Protein AF-A0A932TIC9-F1 (afdb_monomer)

Radius of gyration: 30.71 Å; Cα contacts (8 Å, |Δi|>4): 273; chains: 1; bounding box: 49×105×90 Å

Sequence (182 aa):
MKKQTLLLGIFALALALTLALHAAGPEITVYKLSTCDCCGQWVAHLKKNGFQVTVNEVPSMDEYKRKFGVPKNLETCHTAVVEGYTIEGHVPASEILRLLKERPAAKGLAVPGMPLGSPGMEASRQNVRDAYDVVLFTADGKTSVYQHYAGNQTPRLRRRRSSQSSARRVALECKTELCFPL

Foldseek 3Di:
DVVVVVVVVVVVVVVVVVVPPPPQDWEKEKEFAPPDQLSVQLQVQLVVVRYNYHYDHDPDCPVVCVVLLPDPQQ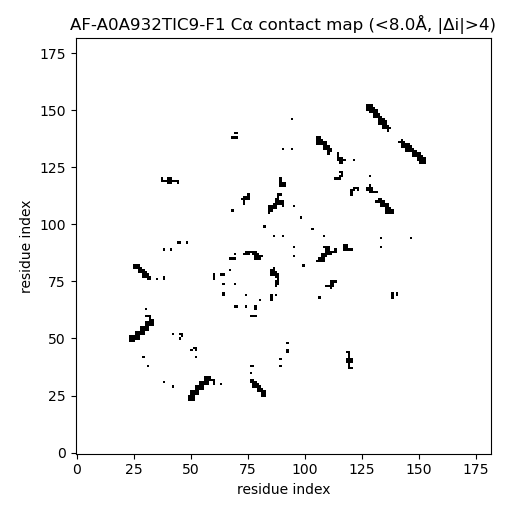ADGMWMDTPQAIEHPLDHNVLVVVCVVVVDQARYKGWGDHWACRGSRPPDPVSWTDKTFTWTHHSVGDIDGPDTDDTPDDPPPPPPPPPPDDDDDDDDDDDDDDDDDD

Nearest PDB structures (foldseek):
  6wis-assembly2_B  TM=9.338E-01  e=5.310E-17  Pseudomonas aeruginosa
  6wje-assembly3_C  TM=9.507E-01  e=1.215E-15  Pseudomonas aeruginosa
  2khp-assembly1_A  TM=6.158E-01  e=1.956E-01  Brucella melitensis
  5dqs-assembly1_A  TM=5.754E-01  e=2.526E-01  Homo sapiens
  6ht6-assembly1_B  TM=5.722E-01  e=3.476E-01  Trametes versicolor

Solvent-accessible surface area (backbone atoms only — not comparable to full-atom values): 10980 Å² total; per-residue (Å²): 121,74,68,62,60,54,53,54,52,53,53,54,52,55,56,58,62,66,70,67,72,71,74,78,45,64,59,32,43,35,41,32,48,80,87,44,64,44,61,53,40,30,51,51,51,34,44,77,71,46,34,43,73,46,79,43,72,39,99,65,61,70,66,56,38,58,74,61,52,54,42,83,92,41,61,48,80,34,44,30,42,40,96,85,32,28,38,25,33,50,58,50,59,69,58,52,54,48,44,72,70,68,60,67,99,56,41,28,42,29,19,57,61,80,52,40,51,35,54,39,37,56,86,44,96,76,79,50,26,47,60,49,49,36,26,38,29,35,80,88,56,52,72,45,82,70,45,83,44,83,40,70,63,73,78,75,70,75,75,70,76,77,75,89,76,82,84,88,83,88,78,89,80,90,78,86,88,84,88,84,92,131

Secondary structure (DSSP, 8-state):
-HHHHHHHHHHHHHHHHHTT------EEEEEE-TT-HHHHHHHHHHHHTT-EEEEEE-S-SHHHHHHTT--GGG--SEEEEETTEEEESS--HH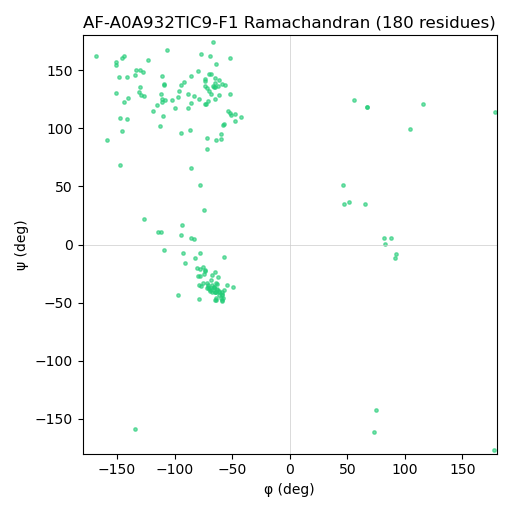HHHHHHHH--SSSEEE--S--TTSTT----TT-----EEEEEE-TT--EEEEEEE---S-----------------------------

pLDDT: mean 82.24, std 20.31, range [34.28, 98.69]

Structure (mmCIF, N/CA/C/O backbone):
data_AF-A0A932TIC9-F1
#
_entry.id   AF-A0A932TIC9-F1
#
loop_
_atom_site.group_PDB
_atom_site.id
_atom_site.type_symbol
_atom_site.label_atom_id
_atom_site.label_alt_id
_atom_site.label_comp_id
_atom_site.label_asym_id
_atom_site.label_entity_id
_atom_site.label_seq_id
_atom_site.pdbx_PDB_ins_code
_atom_site.Cartn_x
_atom_site.Cartn_y
_atom_site.Cartn_z
_atom_site.occupancy
_atom_site.B_iso_or_equiv
_atom_site.auth_seq_id
_atom_site.auth_comp_id
_atom_site.auth_asym_id
_atom_site.auth_atom_id
_atom_site.pdbx_PDB_model_num
ATOM 1 N N . MET A 1 1 ? -30.956 48.818 19.137 1.00 55.56 1 MET A N 1
ATOM 2 C CA . MET A 1 1 ? -30.328 48.628 17.808 1.00 55.56 1 MET A CA 1
ATOM 3 C C . MET A 1 1 ? -28.885 48.091 17.857 1.00 55.56 1 MET A C 1
ATOM 5 O O . MET A 1 1 ? -28.557 47.288 17.004 1.00 55.56 1 MET A O 1
ATOM 9 N N . LYS A 1 2 ? -28.032 48.416 18.853 1.00 52.84 2 LYS A N 1
ATOM 10 C CA . LYS A 1 2 ? -26.630 47.912 18.942 1.00 52.84 2 LYS A CA 1
ATOM 11 C C . LYS A 1 2 ? -26.447 46.433 19.351 1.00 52.84 2 LYS A C 1
ATOM 13 O O . LYS A 1 2 ? -25.407 45.850 19.081 1.00 52.84 2 LYS A O 1
ATOM 18 N N . LYS A 1 3 ? -27.437 45.816 20.011 1.00 51.62 3 LYS A N 1
ATOM 19 C CA . LYS A 1 3 ? -27.350 44.413 20.476 1.00 51.62 3 LYS A CA 1
ATOM 20 C C . LYS A 1 3 ? -27.576 43.388 19.352 1.00 51.62 3 LYS A C 1
ATOM 22 O O . LYS A 1 3 ? -27.043 42.290 19.420 1.00 51.62 3 LYS A O 1
ATOM 27 N N . GLN A 1 4 ? -28.327 43.760 18.312 1.00 56.19 4 GLN A N 1
ATOM 28 C CA . GLN A 1 4 ? -28.629 42.883 17.171 1.00 56.19 4 GLN A CA 1
ATOM 29 C C . GLN A 1 4 ? -27.441 42.767 16.204 1.00 56.19 4 GLN A C 1
ATOM 31 O O . GLN A 1 4 ? -27.159 41.677 15.718 1.00 56.19 4 GLN A O 1
ATOM 36 N N . THR A 1 5 ? -26.680 43.847 16.002 1.00 54.44 5 THR A N 1
ATOM 37 C CA . THR A 1 5 ? -25.423 43.825 15.235 1.00 54.44 5 THR A CA 1
ATOM 38 C C . THR A 1 5 ? -24.308 43.044 15.935 1.00 54.44 5 THR A C 1
ATOM 40 O O . THR A 1 5 ? -23.496 42.421 15.258 1.00 54.44 5 THR A O 1
ATOM 43 N N . LEU A 1 6 ? -24.293 43.007 17.274 1.00 56.28 6 LEU A N 1
ATOM 44 C CA . LEU A 1 6 ? -23.317 42.222 18.041 1.00 56.28 6 LEU A CA 1
ATOM 45 C C . LEU A 1 6 ? -23.540 40.703 17.887 1.00 56.28 6 LEU A C 1
ATOM 47 O O . LEU A 1 6 ? -22.585 39.947 17.745 1.00 56.28 6 LEU A O 1
ATOM 51 N N . LEU A 1 7 ? -24.803 40.261 17.871 1.00 55.31 7 LEU A N 1
ATOM 52 C CA . LEU A 1 7 ? -25.175 38.846 17.735 1.00 55.31 7 LEU A CA 1
ATOM 53 C C . LEU A 1 7 ? -24.899 38.294 16.325 1.00 55.31 7 LEU A C 1
ATOM 55 O O . LEU A 1 7 ? -24.443 37.161 16.191 1.00 55.31 7 LEU A O 1
ATOM 59 N N . LEU A 1 8 ? -25.102 39.107 15.283 1.00 58.06 8 LEU A N 1
ATOM 60 C CA . LEU A 1 8 ? -24.784 38.745 13.893 1.00 58.06 8 LEU A CA 1
ATOM 61 C C . LEU A 1 8 ? -23.272 38.563 13.659 1.00 58.06 8 LEU A C 1
ATOM 63 O O . LEU A 1 8 ? -22.873 37.657 12.930 1.00 58.06 8 LEU A O 1
ATOM 67 N N . GLY A 1 9 ? -22.425 39.369 14.312 1.00 56.75 9 GLY A N 1
ATOM 68 C CA . GLY A 1 9 ? -20.964 39.249 14.209 1.00 56.75 9 GLY A CA 1
ATOM 69 C C . GLY A 1 9 ? -20.400 37.982 14.863 1.00 56.75 9 GLY A C 1
ATOM 70 O O . GLY A 1 9 ? -19.494 37.356 14.318 1.00 56.75 9 GLY A O 1
ATOM 71 N N . ILE A 1 10 ? -20.971 37.559 15.996 1.00 60.00 10 ILE A N 1
ATOM 72 C CA . ILE A 1 10 ? -20.561 36.331 16.700 1.00 60.00 10 ILE A CA 1
ATOM 73 C C . ILE A 1 10 ? -20.973 35.083 15.903 1.00 60.00 10 ILE A C 1
ATOM 75 O O . ILE A 1 10 ? -20.201 34.130 15.811 1.00 60.00 10 ILE A O 1
ATOM 79 N N . PHE A 1 11 ? -22.151 35.101 15.271 1.00 58.28 11 PHE A N 1
ATOM 80 C CA . PHE A 1 11 ? -22.620 33.989 14.439 1.00 58.28 11 PHE A CA 1
ATOM 81 C C . PHE A 1 11 ? -21.791 33.832 13.152 1.00 58.28 11 PHE A C 1
ATOM 83 O O . PHE A 1 11 ? -21.445 32.715 12.773 1.00 58.28 11 PHE A O 1
ATOM 90 N N . ALA A 1 12 ? -21.392 34.942 12.519 1.00 59.09 12 ALA A N 1
ATOM 91 C CA . ALA A 1 12 ? -20.505 34.920 11.354 1.00 59.09 12 ALA A CA 1
ATOM 92 C C . ALA A 1 12 ? -19.091 34.404 11.694 1.00 59.09 12 ALA A C 1
ATOM 94 O O . ALA A 1 12 ? -18.503 33.660 10.911 1.00 59.09 12 ALA A O 1
ATOM 95 N N . LEU A 1 13 ? -18.564 34.737 12.879 1.00 58.09 13 LEU A N 1
ATOM 96 C CA . LEU A 1 13 ? -17.260 34.249 13.337 1.00 58.09 13 LEU A CA 1
ATOM 97 C C . LEU A 1 13 ? -17.290 32.754 13.712 1.00 58.09 13 LEU A C 1
ATOM 99 O O . LEU A 1 13 ? -16.351 32.024 13.401 1.00 58.09 13 LEU A O 1
ATOM 103 N N . ALA A 1 14 ? -18.384 32.273 14.311 1.00 59.53 14 ALA A N 1
ATOM 104 C CA . ALA A 1 14 ? -18.579 30.850 14.607 1.00 59.53 14 ALA A CA 1
ATOM 105 C C . ALA A 1 14 ? -18.748 29.995 13.332 1.00 59.53 14 ALA A C 1
ATOM 107 O O . ALA A 1 14 ? -18.260 28.864 13.266 1.00 59.53 14 ALA A O 1
ATOM 108 N N . LEU A 1 15 ? -19.382 30.546 12.290 1.00 59.12 15 LEU A N 1
ATOM 109 C CA . LEU A 1 15 ? -19.509 29.883 10.989 1.00 59.12 15 LEU A CA 1
ATOM 110 C C . LEU A 1 15 ? -18.173 29.841 10.219 1.00 59.12 15 LEU A C 1
ATOM 112 O O . LEU A 1 15 ? -17.885 28.862 9.540 1.00 59.12 15 LEU A O 1
ATOM 116 N N . ALA A 1 16 ? -17.317 30.855 10.367 1.00 58.19 16 ALA A N 1
ATOM 117 C CA . ALA A 1 16 ? -15.978 30.852 9.771 1.00 58.19 16 ALA A CA 1
ATOM 118 C C . ALA A 1 16 ? -15.022 29.852 10.452 1.00 58.19 16 ALA A C 1
ATOM 120 O O . ALA A 1 16 ? -14.206 29.224 9.779 1.00 58.19 16 ALA A O 1
ATOM 121 N N . LEU A 1 17 ? -15.142 29.658 11.772 1.00 55.31 17 LEU A N 1
ATOM 122 C CA . LEU A 1 17 ? -14.277 28.739 12.524 1.00 55.31 17 LEU A CA 1
ATOM 123 C C . LEU A 1 17 ? -14.614 27.254 12.282 1.00 55.31 17 LEU A C 1
ATOM 125 O O . LEU A 1 17 ? -13.742 26.397 12.395 1.00 55.31 17 LEU A O 1
ATOM 129 N N . THR A 1 18 ? -15.855 26.938 11.902 1.00 55.97 18 THR A N 1
ATOM 130 C CA . THR A 1 18 ? -16.285 25.558 11.600 1.00 55.97 18 THR A CA 1
ATOM 131 C C . THR A 1 18 ? -15.836 25.063 10.220 1.00 55.97 18 THR A C 1
ATOM 133 O O . THR A 1 18 ? -15.707 23.858 10.025 1.00 55.97 18 THR A O 1
ATOM 136 N N . LEU A 1 19 ? -15.516 25.960 9.280 1.00 54.69 19 LEU A N 1
ATOM 137 C CA . LEU A 1 19 ? -15.060 25.603 7.926 1.00 54.69 19 LEU A CA 1
ATOM 138 C C . LEU A 1 19 ? -13.556 25.267 7.837 1.00 54.69 19 LEU A C 1
ATOM 140 O O . LEU A 1 19 ? -13.098 24.753 6.815 1.00 54.69 19 LEU A O 1
ATOM 144 N N . ALA A 1 20 ? -12.779 25.543 8.891 1.00 55.25 20 ALA A N 1
ATOM 145 C CA . ALA A 1 20 ? -11.318 25.425 8.874 1.00 55.25 20 ALA A CA 1
ATOM 146 C C . ALA A 1 20 ? -10.766 24.065 9.348 1.00 55.25 20 ALA A C 1
ATOM 148 O O . ALA A 1 20 ? -9.572 23.817 9.193 1.00 55.25 20 ALA A O 1
ATOM 149 N N . LEU A 1 21 ? -11.597 23.150 9.865 1.00 54.75 21 LEU A N 1
ATOM 150 C CA . LEU A 1 21 ? -11.180 21.764 10.120 1.00 54.75 21 LEU A CA 1
ATOM 151 C C . LEU A 1 21 ? -11.353 20.920 8.849 1.00 54.75 21 LEU A C 1
ATOM 153 O O . LEU A 1 21 ? -12.154 19.989 8.795 1.00 54.75 21 LEU A O 1
ATOM 157 N N . HIS A 1 22 ? -10.573 21.220 7.812 1.00 54.84 22 HIS A N 1
ATOM 158 C CA . HIS A 1 22 ? -10.247 20.180 6.839 1.00 54.84 22 HIS A CA 1
ATOM 159 C C . HIS A 1 22 ? -9.283 19.221 7.536 1.00 54.84 22 HIS A C 1
ATOM 161 O O . HIS A 1 22 ? -8.078 19.462 7.574 1.00 54.84 22 HIS A O 1
ATOM 167 N N . ALA A 1 23 ? -9.831 18.173 8.158 1.00 64.69 23 ALA A N 1
ATOM 168 C CA . ALA A 1 23 ? -9.034 17.077 8.685 1.00 64.69 23 ALA A CA 1
ATOM 169 C C . ALA A 1 23 ? -8.147 16.556 7.548 1.00 64.69 23 ALA A C 1
ATOM 171 O O . ALA A 1 23 ? -8.648 16.090 6.522 1.00 64.69 23 ALA A O 1
ATOM 172 N N . ALA A 1 24 ? -6.834 16.715 7.703 1.00 77.06 24 ALA A N 1
ATOM 173 C CA . ALA A 1 24 ? -5.875 16.193 6.751 1.00 77.06 24 ALA A CA 1
ATOM 174 C C . ALA A 1 24 ? -6.069 14.670 6.650 1.00 77.06 24 ALA A C 1
ATOM 176 O O . ALA A 1 24 ? -6.339 14.011 7.657 1.00 77.06 24 ALA A O 1
ATOM 177 N N . GLY A 1 25 ? -6.025 14.121 5.433 1.00 89.81 25 GLY A N 1
ATOM 178 C CA . GLY A 1 25 ? -6.317 12.703 5.225 1.00 89.81 25 GLY A CA 1
ATOM 179 C C . GLY A 1 25 ? -5.277 11.776 5.869 1.00 89.81 25 GLY A C 1
ATOM 180 O O . GLY A 1 25 ? -4.263 12.249 6.390 1.00 89.81 25 GLY A O 1
ATOM 181 N N . PRO A 1 26 ? -5.501 10.450 5.842 1.00 96.25 26 PRO A N 1
ATOM 182 C CA . PRO A 1 26 ? -4.665 9.501 6.570 1.00 96.25 26 PRO A CA 1
ATOM 183 C C . PRO A 1 26 ? -3.186 9.608 6.186 1.00 96.25 26 PRO A C 1
ATOM 185 O O . PRO A 1 26 ? -2.842 9.713 5.003 1.00 96.25 26 PRO A O 1
ATOM 188 N N . GLU A 1 27 ? -2.313 9.562 7.190 1.00 98.00 27 GLU A N 1
ATOM 189 C CA . GLU A 1 27 ? -0.866 9.529 6.990 1.00 98.00 27 GLU A CA 1
ATOM 190 C C . GLU A 1 27 ? -0.413 8.123 6.605 1.00 98.00 27 GLU A C 1
ATOM 192 O O . GLU A 1 27 ? -0.663 7.148 7.314 1.00 98.00 27 GLU A O 1
ATOM 197 N N . ILE A 1 28 ? 0.285 8.019 5.477 1.00 98.50 28 ILE A N 1
ATOM 198 C CA . ILE A 1 28 ? 0.809 6.759 4.959 1.00 98.50 28 ILE A CA 1
ATOM 199 C C . ILE A 1 28 ? 2.288 6.911 4.624 1.00 98.50 28 ILE A C 1
ATOM 201 O O . ILE A 1 28 ? 2.705 7.820 3.905 1.00 98.50 28 ILE A O 1
ATOM 205 N N . THR A 1 29 ? 3.097 5.996 5.149 1.00 98.69 29 THR A N 1
ATOM 206 C CA . THR A 1 29 ? 4.533 5.944 4.869 1.00 98.69 29 THR A CA 1
ATOM 207 C C . THR A 1 29 ? 4.811 4.838 3.868 1.00 98.69 29 THR A C 1
ATOM 209 O O . THR A 1 29 ? 4.459 3.690 4.115 1.00 98.69 29 THR A O 1
ATOM 212 N N . VAL A 1 30 ? 5.452 5.170 2.752 1.00 98.56 30 VAL A N 1
ATOM 213 C CA . VAL A 1 30 ? 5.735 4.263 1.635 1.00 98.56 30 VAL A CA 1
ATOM 214 C C . VAL A 1 30 ? 7.234 4.006 1.555 1.00 98.56 30 VAL A C 1
ATOM 216 O O . VAL A 1 30 ? 8.020 4.948 1.504 1.00 98.56 30 VAL A O 1
ATOM 219 N N . TYR A 1 31 ? 7.62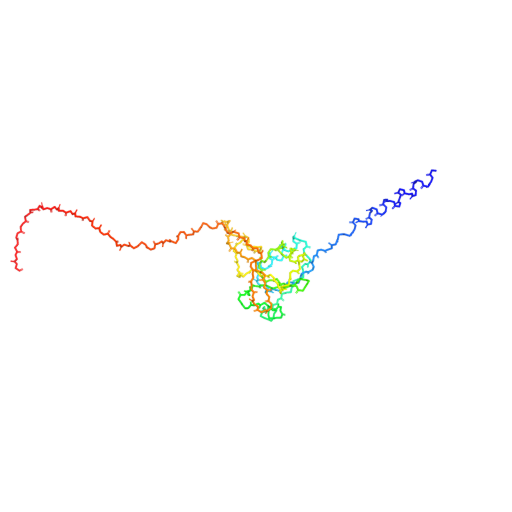3 2.738 1.491 1.00 98.25 31 TYR A N 1
ATOM 220 C CA . TYR A 1 31 ? 8.989 2.285 1.251 1.00 98.25 31 TYR A CA 1
ATOM 221 C C . TYR A 1 31 ? 9.075 1.699 -0.156 1.00 98.25 31 TYR A C 1
ATOM 223 O O . TYR A 1 31 ? 8.304 0.801 -0.504 1.00 98.25 31 TYR A O 1
ATOM 231 N N . LYS A 1 32 ? 9.990 2.218 -0.977 1.00 96.31 32 LYS A N 1
ATOM 232 C CA . LYS A 1 32 ? 10.175 1.771 -2.364 1.00 96.31 32 LYS A CA 1
ATOM 233 C C . LYS A 1 32 ? 11.637 1.830 -2.792 1.00 96.31 32 LYS A C 1
ATOM 235 O O . LYS A 1 32 ? 12.423 2.599 -2.242 1.00 96.31 32 LYS A O 1
ATOM 240 N N . LEU A 1 33 ? 11.971 1.100 -3.852 1.00 91.69 33 LEU A N 1
ATOM 241 C CA . LEU A 1 33 ? 13.212 1.331 -4.592 1.00 91.69 33 LEU A CA 1
ATOM 242 C C . LEU A 1 33 ? 13.131 2.661 -5.367 1.00 91.69 33 LEU A C 1
ATOM 244 O O . LEU A 1 33 ? 12.059 3.056 -5.845 1.00 91.69 33 LEU A O 1
ATOM 248 N N . SER A 1 34 ? 14.258 3.358 -5.514 1.00 89.12 34 SER A N 1
ATOM 249 C CA . SER A 1 34 ? 14.328 4.636 -6.245 1.00 89.12 34 SER A CA 1
ATOM 250 C C . SER A 1 34 ? 13.977 4.483 -7.730 1.00 89.12 34 SER A C 1
ATOM 252 O O . SER A 1 34 ? 13.302 5.336 -8.293 1.00 89.12 34 SER A O 1
ATOM 254 N N . THR A 1 35 ? 14.325 3.346 -8.335 1.00 87.25 35 THR A N 1
ATOM 255 C CA . THR A 1 35 ? 14.180 3.061 -9.774 1.00 87.25 35 THR A CA 1
ATOM 256 C C . THR A 1 35 ? 12.810 2.511 -10.199 1.00 87.25 35 THR A C 1
ATOM 258 O O . THR A 1 35 ? 12.634 2.128 -11.353 1.00 87.25 35 THR A O 1
ATOM 261 N N . CYS A 1 36 ? 11.833 2.430 -9.290 1.00 90.38 36 CYS A N 1
ATOM 262 C CA . CYS A 1 36 ? 10.505 1.884 -9.585 1.00 90.38 36 CYS A CA 1
ATOM 263 C C . CYS A 1 36 ? 9.494 2.985 -9.959 1.00 90.38 36 CYS A C 1
ATOM 265 O O . CYS A 1 36 ? 8.849 3.570 -9.082 1.00 90.38 36 CYS A O 1
ATOM 267 N N . ASP A 1 37 ? 9.303 3.231 -11.258 1.00 92.00 37 ASP A N 1
ATOM 268 C CA . ASP A 1 37 ? 8.392 4.277 -11.753 1.00 92.00 37 ASP A CA 1
ATOM 269 C C . ASP A 1 37 ? 6.918 4.012 -11.416 1.00 92.00 37 ASP A C 1
ATOM 271 O O . ASP A 1 37 ? 6.197 4.926 -11.008 1.00 92.00 37 ASP A O 1
ATOM 275 N N . CYS A 1 38 ? 6.453 2.763 -11.530 1.00 93.44 38 CYS A N 1
ATOM 276 C CA . CYS A 1 38 ? 5.065 2.416 -11.208 1.00 93.44 38 CYS A CA 1
ATOM 277 C C . CYS A 1 38 ? 4.750 2.640 -9.719 1.00 93.44 38 CYS A C 1
ATOM 279 O O . CYS A 1 38 ? 3.652 3.077 -9.374 1.00 93.44 38 CYS A O 1
ATOM 281 N N . CYS A 1 39 ? 5.732 2.438 -8.833 1.00 95.12 39 CYS A N 1
ATOM 282 C CA . CYS A 1 39 ? 5.625 2.762 -7.414 1.00 95.12 39 CYS A CA 1
ATOM 283 C C . CYS A 1 39 ? 5.435 4.279 -7.203 1.00 95.12 39 CYS A C 1
ATOM 285 O O . CYS A 1 39 ? 4.654 4.704 -6.352 1.00 95.12 39 CYS A O 1
ATOM 287 N N . GLY A 1 40 ? 6.118 5.109 -8.001 1.00 95.12 40 GLY A N 1
ATOM 288 C CA . GLY A 1 40 ? 5.930 6.563 -8.003 1.00 95.12 40 GLY A CA 1
ATOM 289 C C . GLY A 1 40 ? 4.535 6.982 -8.478 1.00 95.12 40 GLY A C 1
ATOM 290 O O . GLY A 1 40 ? 3.904 7.846 -7.868 1.00 95.12 40 GLY A O 1
ATOM 291 N N . GLN A 1 41 ? 4.009 6.328 -9.517 1.00 95.88 41 GLN A N 1
ATOM 292 C CA . GLN A 1 41 ? 2.644 6.571 -9.997 1.00 95.88 41 GLN A CA 1
ATOM 293 C C . GLN A 1 41 ? 1.588 6.143 -8.967 1.00 95.88 41 GLN A C 1
ATOM 295 O O . GLN A 1 41 ? 0.610 6.858 -8.754 1.00 95.88 41 GLN A O 1
ATOM 300 N N . TRP A 1 42 ? 1.814 5.038 -8.253 1.00 97.75 42 TRP A N 1
ATOM 301 C CA . TRP A 1 42 ? 0.950 4.621 -7.147 1.00 97.75 42 TRP A CA 1
ATOM 302 C C . TRP A 1 42 ? 0.962 5.631 -5.985 1.00 97.75 42 TRP A C 1
ATOM 304 O O . TRP A 1 42 ? -0.092 5.992 -5.464 1.00 97.75 42 TRP A O 1
ATOM 314 N N . VAL A 1 43 ? 2.125 6.193 -5.635 1.00 97.94 43 VAL A N 1
ATOM 315 C CA . VAL A 1 43 ? 2.217 7.310 -4.674 1.00 97.94 43 VAL A CA 1
ATOM 316 C C . VAL A 1 43 ? 1.407 8.523 -5.143 1.00 97.94 43 VAL A C 1
ATOM 318 O O . VAL A 1 43 ? 0.705 9.144 -4.342 1.00 97.94 43 VAL A O 1
ATOM 321 N N . ALA A 1 44 ? 1.474 8.870 -6.432 1.00 97.19 44 ALA A N 1
ATOM 322 C CA . ALA A 1 44 ? 0.676 9.960 -6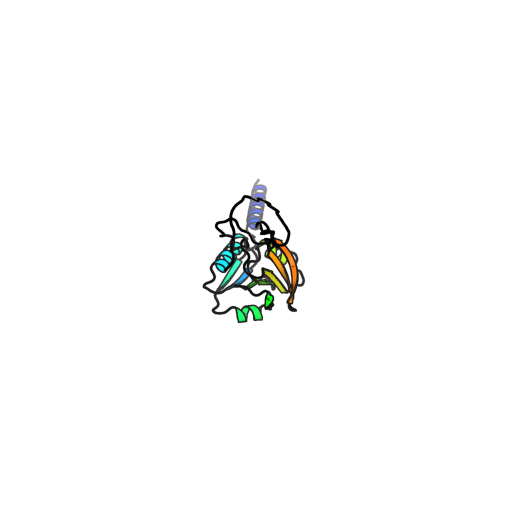.991 1.00 97.19 44 ALA A CA 1
ATOM 323 C C . ALA A 1 44 ? -0.832 9.670 -6.893 1.00 97.19 44 ALA A C 1
ATOM 325 O O . ALA A 1 44 ? -1.606 10.565 -6.545 1.00 97.19 44 ALA A O 1
ATOM 326 N N . HIS A 1 45 ? -1.244 8.418 -7.121 1.00 97.56 45 HIS A N 1
ATOM 327 C CA . HIS A 1 45 ? -2.619 7.967 -6.904 1.00 97.56 45 HIS A CA 1
ATOM 328 C C . HIS A 1 45 ? -3.062 8.173 -5.453 1.00 97.56 45 HIS A C 1
ATOM 330 O O . HIS A 1 45 ? -4.119 8.757 -5.224 1.00 97.56 45 HIS A O 1
ATOM 336 N N . LEU A 1 46 ? -2.253 7.780 -4.466 1.00 98.25 46 LEU A N 1
ATOM 337 C CA . LEU A 1 46 ? -2.576 7.997 -3.051 1.00 98.25 46 LEU A CA 1
ATOM 338 C C . LEU A 1 46 ? -2.763 9.482 -2.717 1.00 98.25 46 LEU A C 1
ATOM 340 O O . LEU A 1 46 ? -3.784 9.854 -2.138 1.00 98.25 46 LEU A O 1
ATOM 344 N N . LYS A 1 47 ? -1.826 10.340 -3.141 1.00 97.56 47 LYS A N 1
ATOM 345 C CA . LYS A 1 47 ? -1.916 11.794 -2.922 1.00 97.56 47 LYS A CA 1
ATOM 346 C C . LYS A 1 47 ? -3.184 12.381 -3.544 1.00 97.56 47 LYS A C 1
ATOM 348 O O . LYS A 1 47 ? -3.884 13.158 -2.902 1.00 97.56 47 LYS A O 1
ATOM 353 N N . LYS A 1 48 ? -3.523 11.968 -4.771 1.00 97.06 48 LYS A N 1
ATOM 354 C CA . LYS A 1 48 ? -4.750 12.397 -5.464 1.00 97.06 48 LYS A CA 1
ATOM 355 C C . LYS A 1 48 ? -6.026 11.979 -4.722 1.00 97.06 48 LYS A C 1
ATOM 357 O O . LYS A 1 48 ? -7.037 12.662 -4.831 1.00 97.06 48 LYS A O 1
ATOM 362 N N . ASN A 1 49 ? -5.973 10.884 -3.967 1.00 97.31 49 ASN A N 1
ATOM 363 C CA . ASN A 1 49 ? -7.080 10.387 -3.149 1.00 97.31 49 ASN A CA 1
ATOM 364 C C . ASN A 1 49 ? -7.025 10.887 -1.691 1.00 97.31 49 ASN A C 1
ATOM 366 O O . ASN A 1 49 ? -7.697 10.330 -0.828 1.00 97.31 49 ASN A O 1
ATOM 370 N N . GLY A 1 50 ? -6.247 11.940 -1.412 1.00 96.19 50 GLY A N 1
A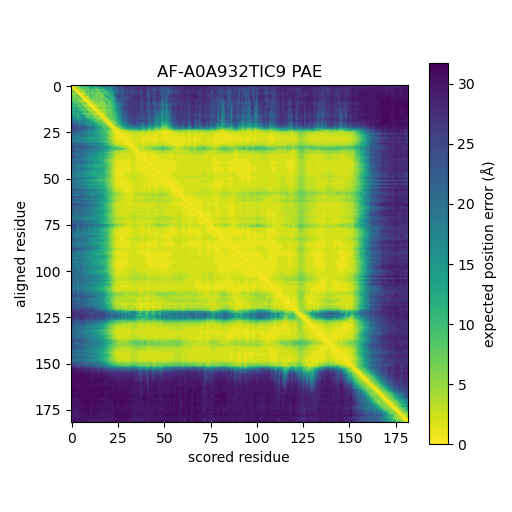TOM 371 C CA . GLY A 1 50 ? -6.274 12.659 -0.136 1.00 96.19 50 GLY A CA 1
ATOM 372 C C . GLY A 1 50 ? -5.348 12.113 0.950 1.00 96.19 50 GLY A C 1
ATOM 373 O O . GLY A 1 50 ? -5.383 12.621 2.065 1.00 96.19 50 GLY A O 1
ATOM 374 N N . PHE A 1 51 ? -4.509 11.118 0.656 1.00 98.00 51 PHE A N 1
ATOM 375 C CA . PHE A 1 51 ? -3.525 10.628 1.623 1.00 98.00 51 PHE A CA 1
ATOM 376 C C . PHE A 1 51 ? -2.361 11.607 1.800 1.00 98.00 51 PHE A C 1
ATOM 378 O O . PHE A 1 51 ? -1.842 12.171 0.831 1.00 98.00 51 PHE A O 1
ATOM 385 N N . GLN A 1 52 ? -1.881 11.722 3.036 1.00 97.56 52 GLN A N 1
ATOM 386 C CA . GLN A 1 52 ? -0.628 12.398 3.354 1.00 97.56 52 GLN A CA 1
ATOM 387 C C . GLN A 1 52 ? 0.517 11.390 3.222 1.00 97.56 52 GLN A C 1
ATOM 389 O O . GLN A 1 52 ? 0.729 10.549 4.093 1.00 97.56 52 GLN A O 1
ATOM 394 N N . VAL A 1 53 ? 1.214 11.425 2.083 1.00 98.12 53 VAL A N 1
ATOM 395 C CA . VAL A 1 53 ? 2.189 10.386 1.720 1.00 98.12 53 VAL A CA 1
ATOM 396 C C . VAL A 1 53 ? 3.623 10.815 2.024 1.00 98.12 53 VAL A C 1
ATOM 398 O O . VAL A 1 53 ? 4.148 11.719 1.368 1.00 98.12 53 VAL A O 1
ATOM 401 N N . THR A 1 54 ? 4.282 10.083 2.921 1.00 98.44 54 THR A N 1
ATOM 402 C CA . THR A 1 54 ? 5.731 10.157 3.168 1.00 98.44 54 THR A CA 1
ATOM 403 C C . THR A 1 54 ? 6.432 9.044 2.398 1.00 98.44 54 THR A C 1
ATOM 405 O O . THR A 1 54 ? 6.062 7.880 2.529 1.00 98.44 54 THR A O 1
ATOM 408 N N . VAL A 1 55 ? 7.445 9.372 1.594 1.00 98.12 55 VAL A N 1
ATOM 409 C CA . VAL A 1 55 ? 8.173 8.391 0.770 1.00 98.12 55 VAL A CA 1
ATOM 410 C C . VAL A 1 55 ? 9.587 8.206 1.301 1.00 98.12 55 VAL A C 1
ATOM 412 O O . VAL A 1 55 ? 10.342 9.167 1.396 1.00 98.12 55 VAL A O 1
ATOM 415 N N . ASN A 1 56 ? 9.946 6.957 1.580 1.00 97.81 56 ASN A N 1
ATOM 416 C CA . ASN A 1 56 ? 11.292 6.526 1.922 1.00 97.81 56 ASN A CA 1
ATOM 417 C C . ASN A 1 56 ? 11.849 5.689 0.770 1.00 97.81 56 ASN A C 1
ATOM 419 O O . ASN A 1 56 ? 11.393 4.569 0.516 1.00 97.81 56 ASN A O 1
ATOM 423 N N . GLU A 1 57 ? 12.837 6.232 0.067 1.00 96.38 57 GLU A N 1
ATOM 424 C CA . GLU A 1 57 ? 13.577 5.469 -0.931 1.00 96.38 57 GLU A CA 1
ATOM 425 C C . GLU A 1 57 ? 14.670 4.658 -0.250 1.00 96.38 57 GLU A C 1
ATOM 427 O O . GLU A 1 57 ? 15.457 5.187 0.535 1.00 96.38 57 GLU A O 1
ATOM 432 N N . VAL A 1 58 ? 14.693 3.358 -0.526 1.00 94.94 58 VAL A N 1
ATOM 433 C CA . VAL A 1 58 ? 15.560 2.410 0.173 1.00 94.94 58 VAL A CA 1
ATOM 434 C C . VAL A 1 58 ? 16.369 1.591 -0.831 1.00 94.94 58 VAL A C 1
ATOM 436 O O . VAL A 1 58 ? 15.884 1.320 -1.931 1.00 94.94 58 VAL A O 1
ATOM 439 N N . PRO A 1 59 ? 17.599 1.174 -0.483 1.00 91.50 59 PRO A N 1
ATOM 440 C CA . PRO A 1 59 ? 18.443 0.392 -1.387 1.00 91.50 59 PRO A CA 1
ATOM 441 C C . PRO A 1 59 ? 17.971 -1.063 -1.533 1.00 91.50 59 PRO A C 1
ATOM 443 O O . PRO A 1 59 ? 18.288 -1.714 -2.524 1.00 91.50 59 PRO A O 1
ATOM 446 N N . SER A 1 60 ? 17.219 -1.585 -0.557 1.00 93.25 60 SER A N 1
ATOM 447 C CA . SER A 1 60 ? 16.630 -2.926 -0.586 1.00 93.25 60 SER A CA 1
ATOM 448 C C . SER A 1 60 ? 15.303 -2.960 0.170 1.00 93.25 60 SER A C 1
ATOM 450 O O . SER A 1 60 ? 15.144 -2.300 1.197 1.00 93.25 60 SER A O 1
ATOM 452 N N . MET A 1 61 ? 14.358 -3.759 -0.328 1.00 95.75 61 MET A N 1
ATOM 453 C CA . MET A 1 61 ? 13.030 -3.937 0.270 1.00 95.75 61 MET A CA 1
ATOM 454 C C . MET A 1 61 ? 12.956 -5.095 1.270 1.00 95.75 61 MET A C 1
ATOM 456 O O . MET A 1 61 ? 12.000 -5.165 2.040 1.00 95.75 61 MET A O 1
ATOM 460 N N . ASP A 1 62 ? 13.937 -6.002 1.281 1.00 95.00 62 ASP A N 1
ATOM 461 C CA . ASP A 1 62 ? 13.846 -7.258 2.037 1.00 95.00 62 ASP A CA 1
ATOM 462 C C . ASP A 1 62 ? 13.698 -7.035 3.544 1.00 95.00 62 ASP A C 1
ATOM 464 O O . ASP A 1 62 ? 12.942 -7.740 4.215 1.00 95.00 62 ASP A O 1
ATOM 468 N N . GLU A 1 63 ? 14.418 -6.051 4.085 1.00 95.12 63 GLU A N 1
ATOM 469 C CA . GLU A 1 63 ? 14.313 -5.675 5.493 1.00 95.12 63 GLU A CA 1
ATOM 470 C C . GLU A 1 63 ? 12.920 -5.136 5.822 1.00 95.12 63 GLU A C 1
ATOM 472 O O . GLU A 1 63 ? 12.306 -5.585 6.788 1.00 95.12 63 GLU A O 1
ATOM 477 N N . TYR A 1 64 ? 12.394 -4.225 5.002 1.00 96.31 64 TYR A N 1
ATOM 478 C CA . TYR A 1 64 ? 11.105 -3.576 5.243 1.00 96.31 64 TYR A CA 1
ATOM 479 C C . TYR A 1 64 ? 9.940 -4.557 5.125 1.00 96.31 64 TYR A C 1
ATOM 481 O O . TYR A 1 64 ? 9.062 -4.564 5.984 1.00 96.31 64 TYR A O 1
ATOM 489 N N . LYS A 1 65 ? 9.972 -5.461 4.144 1.00 96.44 65 LYS A N 1
ATOM 490 C CA . LYS A 1 65 ? 8.973 -6.529 4.002 1.00 96.44 65 LYS A CA 1
ATOM 491 C C . LYS A 1 65 ? 8.937 -7.440 5.227 1.00 96.44 65 LYS A C 1
ATOM 493 O O . LYS A 1 65 ? 7.865 -7.680 5.779 1.00 96.44 65 LYS A O 1
ATOM 498 N N . ARG A 1 66 ? 10.104 -7.879 5.725 1.00 95.75 66 ARG A N 1
ATOM 499 C CA . ARG A 1 66 ? 10.184 -8.659 6.976 1.00 95.75 66 ARG A CA 1
ATOM 500 C C . ARG A 1 66 ? 9.712 -7.850 8.181 1.00 95.75 66 ARG A C 1
ATOM 502 O O . ARG A 1 66 ? 8.916 -8.349 8.969 1.00 95.75 66 ARG A O 1
ATOM 509 N N . LYS A 1 67 ? 10.168 -6.601 8.306 1.00 96.38 67 LYS A N 1
ATOM 510 C CA . LYS A 1 67 ? 9.808 -5.684 9.398 1.00 96.38 67 LYS A CA 1
ATOM 511 C C . LYS A 1 67 ? 8.298 -5.466 9.485 1.00 96.38 67 LYS A C 1
ATOM 513 O O . LYS A 1 67 ? 7.748 -5.421 10.582 1.00 96.38 67 LYS A O 1
ATOM 518 N N . PHE A 1 68 ? 7.627 -5.360 8.342 1.00 97.12 68 PHE A N 1
ATOM 519 C CA . PHE A 1 68 ? 6.182 -5.164 8.266 1.00 97.12 68 PHE A CA 1
ATOM 520 C C . PHE A 1 68 ? 5.396 -6.471 8.116 1.00 97.12 68 PHE A C 1
ATOM 522 O O . PHE A 1 68 ? 4.178 -6.437 7.994 1.00 97.12 68 PHE A O 1
ATOM 529 N N . GLY A 1 69 ? 6.051 -7.630 8.232 1.00 96.06 69 GLY A N 1
ATOM 530 C CA . GLY A 1 69 ? 5.388 -8.933 8.268 1.00 96.06 69 GLY A CA 1
ATOM 531 C C . GLY A 1 69 ? 4.673 -9.291 6.968 1.00 96.06 69 GLY A C 1
ATOM 532 O O . GLY A 1 69 ? 3.611 -9.905 7.017 1.00 96.06 69 GLY A O 1
ATOM 533 N N . VAL A 1 70 ? 5.228 -8.884 5.825 1.00 96.94 70 VAL A N 1
ATOM 534 C CA . VAL A 1 70 ? 4.729 -9.251 4.497 1.00 96.94 70 VAL A CA 1
ATOM 535 C C . VAL A 1 70 ? 5.068 -10.724 4.229 1.00 96.94 70 VAL A C 1
ATOM 537 O O . VAL A 1 70 ? 6.247 -11.091 4.252 1.00 96.94 70 VAL A O 1
ATOM 540 N N . PRO A 1 71 ? 4.073 -11.592 3.973 1.00 95.69 71 PRO A N 1
ATOM 541 C CA . PRO A 1 71 ? 4.312 -12.976 3.583 1.00 95.69 71 PRO A CA 1
ATOM 542 C C . PRO A 1 71 ? 5.084 -13.070 2.264 1.00 95.69 71 PRO A C 1
ATOM 544 O O . PRO A 1 71 ? 4.810 -12.333 1.318 1.00 95.69 71 PRO A O 1
ATOM 547 N N . LYS A 1 72 ? 6.004 -14.036 2.165 1.00 93.56 72 LYS A N 1
ATOM 548 C CA . LYS A 1 72 ? 6.894 -14.209 1.001 1.00 93.56 72 LYS A CA 1
ATOM 549 C C . LYS A 1 72 ? 6.161 -14.331 -0.338 1.00 93.56 72 LYS A C 1
ATOM 551 O O . LYS A 1 72 ? 6.652 -13.854 -1.352 1.00 93.56 72 LYS A O 1
ATOM 556 N N . ASN A 1 73 ? 4.986 -14.955 -0.346 1.00 92.56 73 ASN A N 1
ATOM 557 C CA . ASN A 1 73 ? 4.149 -15.141 -1.532 1.00 92.56 73 ASN A CA 1
ATOM 558 C C . ASN A 1 73 ? 3.344 -13.893 -1.941 1.00 92.56 73 ASN A C 1
ATOM 560 O O . ASN A 1 73 ? 2.694 -13.926 -2.983 1.00 92.56 73 ASN A O 1
ATOM 564 N N . LEU A 1 74 ? 3.355 -12.827 -1.135 1.00 95.69 74 LEU A N 1
ATOM 565 C CA . LEU A 1 74 ? 2.657 -11.567 -1.409 1.00 95.69 74 LEU A CA 1
ATOM 566 C C . LEU A 1 74 ? 3.615 -10.419 -1.747 1.00 95.69 74 LEU A C 1
ATOM 568 O O . LEU A 1 74 ? 3.152 -9.334 -2.072 1.00 95.69 74 LEU A O 1
ATOM 572 N N . GLU A 1 75 ? 4.928 -10.642 -1.671 1.00 94.44 75 GLU A N 1
ATOM 573 C CA . GLU A 1 75 ? 5.936 -9.604 -1.869 1.00 94.44 75 GLU A CA 1
ATOM 574 C C . GLU A 1 75 ? 5.904 -8.990 -3.282 1.00 94.44 75 GLU A C 1
ATOM 576 O O . GLU A 1 75 ? 5.865 -9.688 -4.295 1.00 94.44 75 GLU A O 1
ATOM 581 N N . THR A 1 76 ? 6.009 -7.662 -3.342 1.00 92.38 76 THR A N 1
ATOM 582 C CA . THR A 1 76 ? 5.986 -6.846 -4.566 1.00 92.38 76 THR A CA 1
ATOM 583 C C . THR A 1 76 ? 7.098 -5.785 -4.554 1.00 92.38 76 THR A C 1
ATOM 585 O O . THR A 1 76 ? 8.118 -5.943 -3.879 1.00 92.38 76 THR A O 1
ATOM 588 N N . CYS A 1 77 ? 6.967 -4.715 -5.342 1.00 91.56 77 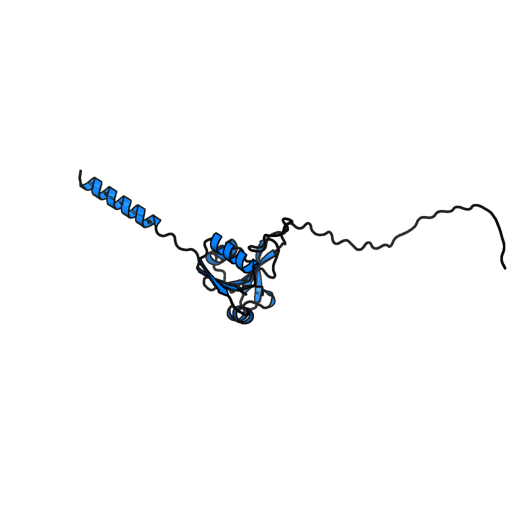CYS A N 1
ATOM 589 C CA . CYS A 1 77 ? 7.994 -3.685 -5.503 1.00 91.56 77 CYS A CA 1
ATOM 590 C C . CYS A 1 77 ? 8.032 -2.644 -4.370 1.00 91.56 77 CYS A C 1
ATOM 592 O O . CYS A 1 77 ? 9.051 -1.970 -4.217 1.00 91.56 77 CYS A O 1
ATOM 594 N N . HIS A 1 78 ? 6.954 -2.487 -3.596 1.00 97.25 78 HIS A N 1
ATOM 595 C CA . HIS A 1 78 ? 6.870 -1.497 -2.522 1.00 97.25 78 HIS A CA 1
ATOM 596 C C . HIS A 1 78 ? 5.945 -1.951 -1.391 1.00 97.25 78 HIS A C 1
ATOM 598 O O . HIS A 1 78 ? 4.992 -2.699 -1.611 1.00 97.25 78 HIS A O 1
ATOM 604 N N . THR A 1 79 ? 6.212 -1.424 -0.198 1.00 98.25 79 THR A N 1
ATOM 605 C CA . THR A 1 79 ? 5.426 -1.672 1.013 1.00 98.25 79 THR A CA 1
ATOM 606 C C . THR A 1 79 ? 5.100 -0.338 1.663 1.00 98.25 79 THR A C 1
ATOM 608 O O . THR A 1 79 ? 5.978 0.510 1.811 1.00 98.25 79 THR A O 1
ATOM 611 N N . ALA A 1 80 ? 3.861 -0.145 2.093 1.00 98.44 80 ALA A N 1
ATOM 612 C CA . ALA A 1 80 ? 3.443 1.027 2.840 1.00 98.44 80 ALA A CA 1
ATOM 613 C C . ALA A 1 80 ? 2.825 0.658 4.191 1.00 98.44 80 ALA A C 1
ATOM 615 O O . ALA A 1 80 ? 2.385 -0.470 4.410 1.00 98.44 80 ALA A O 1
ATOM 616 N N . VAL A 1 81 ? 2.809 1.617 5.110 1.00 98.62 81 VAL A N 1
ATOM 617 C CA . VAL A 1 81 ? 2.223 1.472 6.442 1.00 98.62 81 VAL A CA 1
ATOM 618 C C . VAL A 1 81 ? 1.305 2.649 6.719 1.00 98.62 81 VAL A C 1
ATOM 620 O O . VAL A 1 81 ? 1.700 3.800 6.529 1.00 98.62 81 VAL A O 1
ATOM 623 N N . VAL A 1 82 ? 0.092 2.350 7.177 1.00 98.56 82 VAL A N 1
ATOM 624 C CA . VAL A 1 82 ? -0.942 3.334 7.516 1.00 98.56 82 VAL A CA 1
ATOM 625 C C . VAL A 1 82 ? -1.726 2.844 8.728 1.00 98.56 82 VAL A C 1
ATOM 627 O O . VAL A 1 82 ? -2.246 1.732 8.725 1.00 98.56 82 VAL A O 1
ATOM 630 N N . GLU A 1 83 ? -1.755 3.643 9.797 1.00 97.25 83 GLU A N 1
ATOM 631 C CA . GLU A 1 83 ? -2.497 3.363 11.043 1.00 97.25 83 GLU A CA 1
ATOM 632 C C . GLU A 1 83 ? -2.313 1.932 11.607 1.00 97.25 83 GLU A C 1
ATOM 634 O O . GLU A 1 83 ? -3.231 1.343 12.175 1.00 97.25 83 GLU A O 1
ATOM 639 N N . GLY A 1 84 ? -1.114 1.361 11.445 1.00 97.12 84 GLY A N 1
ATOM 640 C CA . GLY A 1 84 ? -0.759 0.011 11.905 1.00 97.12 84 GLY A CA 1
ATOM 641 C C . GLY A 1 84 ? -0.975 -1.115 10.885 1.00 97.12 84 GLY A C 1
ATOM 642 O O . GLY A 1 84 ? -0.446 -2.211 11.084 1.00 97.12 84 GLY A O 1
ATOM 643 N N . TYR A 1 85 ? -1.664 -0.853 9.773 1.00 98.62 85 TYR A N 1
ATOM 644 C CA . TYR A 1 85 ? -1.823 -1.799 8.669 1.00 98.62 85 TYR A CA 1
ATOM 645 C C . TYR A 1 85 ? -0.658 -1.738 7.689 1.00 98.62 85 TYR A C 1
ATOM 647 O O . TYR A 1 85 ? -0.107 -0.674 7.411 1.00 98.62 85 TYR A O 1
ATOM 655 N N . THR A 1 86 ? -0.306 -2.895 7.133 1.00 98.56 86 THR A N 1
ATOM 656 C CA . THR A 1 86 ? 0.668 -3.029 6.044 1.00 98.56 86 THR A CA 1
ATOM 657 C C . THR A 1 86 ? -0.049 -3.083 4.697 1.00 98.56 86 THR A C 1
ATOM 659 O O . THR A 1 86 ? -1.017 -3.817 4.538 1.00 98.56 86 THR A O 1
ATOM 662 N N . ILE A 1 87 ? 0.408 -2.306 3.723 1.00 98.69 87 ILE A N 1
ATOM 663 C CA . ILE A 1 87 ? -0.154 -2.248 2.373 1.00 98.69 87 ILE A CA 1
ATOM 664 C C . ILE A 1 87 ? 0.941 -2.674 1.400 1.00 98.69 87 ILE A C 1
ATOM 666 O O . ILE A 1 87 ? 1.961 -2.000 1.291 1.00 98.69 87 ILE A O 1
ATOM 670 N N . GLU A 1 88 ? 0.747 -3.799 0.724 1.00 98.25 88 GLU A N 1
ATOM 671 C CA . GLU A 1 88 ? 1.742 -4.394 -0.166 1.00 98.25 88 GLU A CA 1
ATOM 672 C C . GLU A 1 88 ? 1.297 -4.302 -1.631 1.00 98.25 88 GLU A C 1
ATOM 674 O O . GLU A 1 88 ? 0.242 -4.812 -2.016 1.00 98.25 88 GLU A O 1
ATOM 679 N N . GLY A 1 89 ? 2.121 -3.670 -2.465 1.00 97.31 89 GLY A N 1
ATOM 680 C CA . GLY A 1 89 ? 1.860 -3.534 -3.895 1.00 97.31 89 GLY A CA 1
ATOM 681 C C . GLY A 1 89 ? 0.756 -2.536 -4.245 1.00 97.31 89 GLY A C 1
ATOM 682 O O . GLY A 1 89 ? 0.376 -1.670 -3.460 1.00 97.31 89 GLY A O 1
ATOM 683 N N . HIS A 1 90 ? 0.233 -2.659 -5.467 1.00 97.75 90 HIS A N 1
ATOM 684 C CA . HIS A 1 90 ? -0.636 -1.670 -6.115 1.00 97.75 90 HIS A CA 1
ATOM 685 C C . HIS A 1 90 ? -2.096 -1.693 -5.611 1.00 97.75 90 HIS A C 1
ATO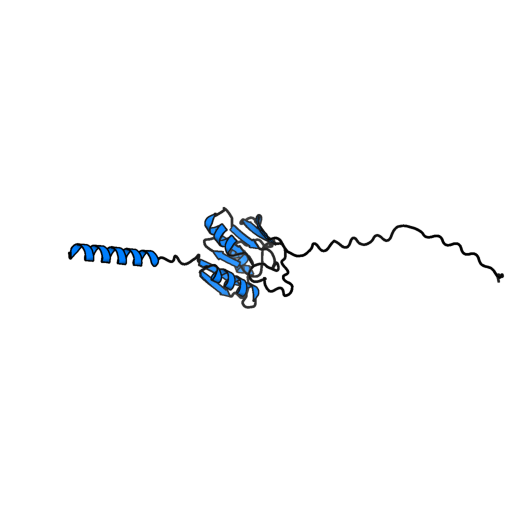M 687 O O . HIS A 1 90 ? -3.047 -1.751 -6.391 1.00 97.75 90 HIS A O 1
ATOM 693 N N . VAL A 1 91 ? -2.293 -1.643 -4.291 1.00 98.38 91 VAL A N 1
ATOM 694 C CA . VAL A 1 91 ? -3.614 -1.620 -3.646 1.00 98.38 91 VAL A CA 1
ATOM 695 C C . VAL A 1 91 ? -4.326 -0.291 -3.945 1.00 98.38 91 VAL A C 1
ATOM 697 O O . VAL A 1 91 ? -3.742 0.775 -3.732 1.00 98.38 91 VAL A O 1
ATOM 700 N N . PRO A 1 92 ? -5.587 -0.291 -4.408 1.00 98.38 92 PRO A N 1
ATOM 701 C CA . PRO A 1 92 ? -6.314 0.951 -4.636 1.00 98.38 92 PRO A CA 1
ATOM 702 C C . PRO A 1 92 ? -6.589 1.738 -3.355 1.00 98.38 92 PRO A C 1
ATOM 704 O O . PRO A 1 92 ? -7.000 1.181 -2.341 1.00 98.38 92 PRO A O 1
ATOM 707 N N . ALA A 1 93 ? -6.427 3.062 -3.433 1.00 98.50 93 ALA A N 1
ATOM 708 C CA . ALA A 1 93 ? -6.733 3.997 -2.348 1.00 98.50 93 ALA A CA 1
ATOM 709 C C . ALA A 1 93 ? -8.128 3.786 -1.723 1.00 98.50 93 ALA A C 1
ATOM 711 O O . ALA A 1 93 ? -8.262 3.898 -0.508 1.00 98.50 93 ALA A O 1
ATOM 712 N N . SER A 1 94 ? -9.144 3.431 -2.522 1.00 98.25 94 SER A N 1
ATOM 713 C CA . SER A 1 94 ? -10.493 3.112 -2.027 1.00 98.25 94 SER A CA 1
ATOM 714 C C . SER A 1 94 ? -10.489 1.956 -1.030 1.00 98.25 94 SER A C 1
ATOM 716 O O . SER A 1 94 ? -11.150 2.038 0.002 1.00 98.25 94 SER A O 1
ATOM 718 N N . GLU A 1 95 ? -9.699 0.915 -1.294 1.00 98.56 95 GLU A N 1
ATOM 719 C CA . GLU A 1 95 ? -9.630 -0.269 -0.439 1.00 98.56 95 GLU A CA 1
ATOM 720 C C . GLU A 1 95 ? -8.838 0.005 0.835 1.00 98.56 95 GLU A C 1
ATOM 722 O O . GLU A 1 95 ? -9.200 -0.498 1.897 1.00 98.56 95 GLU A O 1
ATOM 727 N N . ILE A 1 96 ? -7.821 0.869 0.759 1.00 98.62 96 ILE A N 1
ATOM 728 C CA . ILE A 1 96 ? -7.101 1.356 1.941 1.00 98.62 96 ILE A CA 1
ATOM 729 C C . ILE A 1 96 ? -8.050 2.176 2.821 1.00 98.62 96 ILE A C 1
ATOM 731 O O . ILE A 1 96 ? -8.148 1.923 4.015 1.00 98.62 96 ILE A O 1
ATOM 735 N N . LEU A 1 97 ? -8.814 3.113 2.253 1.00 98.38 97 LEU A N 1
ATOM 736 C CA . LEU A 1 97 ? -9.797 3.889 3.019 1.00 98.38 97 LEU A CA 1
ATOM 737 C C . LEU A 1 97 ? -10.878 2.991 3.634 1.00 98.38 97 LEU A C 1
ATOM 739 O O . LEU A 1 97 ? -11.249 3.178 4.794 1.00 98.38 97 LEU A O 1
ATOM 743 N N . ARG A 1 98 ? -11.353 1.983 2.890 1.00 98.50 98 ARG A N 1
ATOM 744 C CA . ARG A 1 98 ? -12.303 0.992 3.407 1.00 98.50 98 ARG A CA 1
ATOM 745 C C . ARG A 1 98 ? -11.704 0.204 4.572 1.00 98.50 98 ARG A C 1
ATOM 747 O O . ARG A 1 98 ? -12.365 0.063 5.593 1.00 98.50 98 ARG A O 1
ATOM 754 N N . LEU A 1 99 ? -10.443 -0.222 4.464 1.00 98.56 99 LEU A N 1
ATOM 755 C CA . LEU A 1 99 ? -9.717 -0.907 5.539 1.00 98.56 99 LEU A CA 1
ATOM 756 C C . LEU A 1 99 ? -9.649 -0.054 6.810 1.00 98.56 99 LEU A C 1
ATOM 758 O O . LEU A 1 99 ? -9.928 -0.551 7.899 1.00 98.56 99 LEU A O 1
ATOM 762 N N . LEU A 1 100 ? -9.317 1.233 6.679 1.00 98.19 100 LEU A N 1
ATOM 763 C CA . LEU A 1 100 ? -9.227 2.151 7.820 1.00 98.19 100 LEU A CA 1
ATOM 764 C C . LEU A 1 100 ? -10.584 2.432 8.468 1.00 98.19 100 LEU A C 1
ATOM 766 O O . LEU A 1 100 ? -10.642 2.722 9.663 1.00 98.19 100 LEU A O 1
ATOM 770 N N . LYS A 1 101 ? -11.670 2.316 7.700 1.00 98.06 101 LYS A N 1
ATOM 771 C CA . LYS A 1 101 ? -13.041 2.433 8.200 1.00 98.06 101 LYS A CA 1
ATOM 772 C C . LYS A 1 101 ? -13.521 1.159 8.897 1.00 98.06 101 LYS A C 1
ATOM 774 O O . LYS A 1 101 ? -14.114 1.244 9.965 1.00 98.06 101 LYS A O 1
ATOM 779 N N . GLU A 1 102 ? -13.310 -0.001 8.282 1.00 98.12 102 GLU A N 1
ATOM 780 C CA . GLU A 1 102 ? -13.813 -1.291 8.776 1.00 98.12 102 GLU A CA 1
ATOM 781 C C . GLU A 1 102 ? -12.959 -1.868 9.906 1.00 98.12 102 GLU A C 1
ATOM 783 O O . GLU A 1 102 ? -13.467 -2.615 10.738 1.00 98.12 102 GLU A O 1
ATOM 788 N N . ARG A 1 103 ? -11.668 -1.517 9.939 1.00 97.81 103 ARG A N 1
ATOM 789 C CA . ARG A 1 103 ? -10.680 -1.982 10.920 1.00 97.81 103 ARG A CA 1
ATOM 790 C C . ARG A 1 103 ? -10.729 -3.503 11.167 1.00 97.81 103 ARG A C 1
ATOM 792 O O . ARG A 1 103 ? -10.786 -3.932 12.323 1.00 97.81 103 ARG A O 1
ATOM 799 N N . PRO A 1 104 ? -10.696 -4.351 10.120 1.00 96.94 104 PRO A N 1
ATOM 800 C CA . PRO A 1 104 ? -10.726 -5.794 10.313 1.00 96.94 104 PRO A CA 1
ATOM 801 C C . PRO A 1 104 ? -9.474 -6.276 11.059 1.00 96.94 104 PRO A C 1
ATOM 803 O O . PRO A 1 104 ? -8.401 -5.663 10.990 1.00 96.94 104 PRO A O 1
ATOM 806 N N . ALA A 1 105 ? -9.602 -7.420 11.735 1.00 95.94 105 ALA A N 1
ATOM 807 C CA . ALA A 1 105 ? -8.487 -8.114 12.371 1.00 95.94 105 ALA A CA 1
ATOM 808 C C . ALA A 1 105 ? -7.582 -8.762 11.306 1.00 95.94 105 ALA A C 1
ATOM 810 O O . ALA A 1 105 ? -7.705 -9.942 10.985 1.00 95.94 105 ALA A O 1
ATOM 811 N N . ALA A 1 106 ? -6.684 -7.966 10.735 1.00 97.19 106 ALA A N 1
ATOM 812 C CA . ALA A 1 106 ? -5.736 -8.377 9.709 1.00 97.19 106 ALA A CA 1
ATOM 813 C C . ALA A 1 106 ? -4.397 -7.661 9.899 1.00 97.19 106 ALA A C 1
ATOM 815 O O . ALA A 1 106 ? -4.310 -6.637 10.576 1.00 97.19 106 ALA A O 1
ATOM 816 N N . LYS A 1 107 ? -3.345 -8.191 9.273 1.00 98.12 107 LYS A N 1
ATOM 817 C CA . LYS A 1 107 ? -2.054 -7.506 9.202 1.00 98.12 107 LYS A CA 1
ATOM 818 C C . LYS A 1 107 ? -2.068 -6.412 8.135 1.00 98.12 107 LYS A C 1
ATOM 820 O O . LYS A 1 107 ? -1.430 -5.374 8.316 1.00 98.12 107 LYS A O 1
ATOM 825 N N . GLY A 1 108 ? -2.787 -6.633 7.036 1.00 98.31 108 GLY A N 1
ATOM 826 C CA . GLY A 1 108 ? -2.718 -5.726 5.905 1.00 98.31 108 GLY A CA 1
ATOM 827 C C . GLY A 1 108 ? -3.529 -6.118 4.680 1.00 98.31 108 GLY A C 1
ATOM 828 O O . GLY A 1 108 ? -4.231 -7.130 4.681 1.00 98.31 108 GLY A O 1
ATOM 829 N N . LEU A 1 109 ? -3.383 -5.300 3.636 1.00 98.69 109 LEU A N 1
ATOM 830 C CA . LEU A 1 109 ? -3.861 -5.572 2.283 1.00 98.69 109 LEU A CA 1
ATOM 831 C C . LEU A 1 109 ? -2.685 -5.794 1.339 1.00 98.69 109 LEU A C 1
ATOM 833 O O . LEU A 1 109 ? -1.666 -5.117 1.455 1.00 98.69 109 LEU A O 1
ATOM 837 N N . ALA A 1 110 ? -2.847 -6.691 0.375 1.00 98.44 110 ALA A N 1
ATOM 838 C CA . ALA A 1 110 ? -1.878 -6.892 -0.691 1.00 98.44 110 ALA A CA 1
ATOM 839 C C . ALA A 1 110 ? -2.559 -6.993 -2.059 1.00 98.44 110 ALA A C 1
ATOM 841 O O . ALA A 1 110 ? -3.647 -7.558 -2.175 1.00 98.44 110 ALA A O 1
ATOM 842 N N . VAL A 1 111 ? -1.889 -6.497 -3.098 1.00 98.12 111 VAL A N 1
ATOM 843 C CA . VAL A 1 111 ? -2.129 -6.895 -4.493 1.00 98.12 111 VAL A CA 1
ATOM 844 C C . VAL A 1 111 ? -0.887 -7.648 -4.964 1.00 98.12 111 VAL A C 1
ATOM 846 O O . VAL A 1 111 ? 0.124 -7.006 -5.247 1.00 98.12 111 VAL A O 1
ATOM 849 N N . PRO A 1 112 ? -0.922 -8.991 -5.027 1.00 95.06 112 PRO A N 1
ATOM 850 C CA . PRO A 1 112 ? 0.235 -9.777 -5.443 1.00 95.06 112 PRO A CA 1
ATOM 851 C C . PRO A 1 112 ? 0.622 -9.520 -6.904 1.00 95.06 112 PRO A C 1
ATOM 853 O O . PRO A 1 112 ? -0.233 -9.390 -7.781 1.00 95.06 112 PRO A O 1
ATOM 856 N N . GLY A 1 113 ? 1.927 -9.516 -7.181 1.00 92.31 113 GLY A N 1
ATOM 857 C CA . GLY A 1 113 ? 2.460 -9.290 -8.525 1.00 92.31 113 GLY A CA 1
ATOM 858 C C . GLY A 1 113 ? 2.377 -7.825 -8.968 1.00 92.31 113 GLY A C 1
ATOM 859 O O . GLY A 1 113 ? 2.630 -6.915 -8.183 1.00 92.31 113 GLY A O 1
ATOM 860 N N . MET A 1 114 ? 2.087 -7.603 -10.253 1.00 92.00 114 MET A N 1
ATOM 861 C CA . MET A 1 114 ? 1.966 -6.276 -10.879 1.00 92.00 114 MET A CA 1
ATOM 862 C C . MET A 1 114 ? 0.907 -6.313 -11.999 1.00 92.00 114 MET A C 1
ATOM 864 O O . MET A 1 114 ? 1.262 -6.270 -13.180 1.00 92.00 114 MET A O 1
ATOM 868 N N . PRO A 1 115 ? -0.383 -6.485 -11.659 1.00 92.81 115 PRO A N 1
ATOM 869 C CA . PRO A 1 115 ? -1.441 -6.621 -12.655 1.00 92.81 115 PRO A CA 1
ATOM 870 C C . PRO A 1 115 ? -1.622 -5.330 -13.460 1.00 92.81 115 PRO A C 1
ATOM 872 O O . PRO A 1 115 ? -1.672 -4.229 -12.909 1.00 92.81 115 PRO A O 1
ATOM 875 N N . LEU A 1 116 ? -1.756 -5.449 -14.781 1.00 92.00 116 LEU A N 1
ATOM 876 C CA . LEU A 1 116 ? -2.042 -4.288 -15.620 1.00 92.00 116 LEU A CA 1
ATOM 877 C C . LEU A 1 116 ? -3.419 -3.717 -15.276 1.00 92.00 116 LEU A C 1
ATOM 879 O O . LEU A 1 116 ? -4.398 -4.452 -15.154 1.00 92.00 116 LEU A O 1
ATOM 883 N N . GLY A 1 117 ? -3.508 -2.394 -15.156 1.00 90.12 117 GLY A N 1
ATOM 884 C CA . GLY A 1 117 ? -4.741 -1.699 -14.789 1.00 90.12 117 GLY A CA 1
ATOM 885 C C . GLY A 1 117 ? -4.927 -1.442 -13.293 1.00 90.12 117 GLY A C 1
ATOM 886 O O . GLY A 1 117 ? -5.841 -0.691 -12.953 1.00 90.12 117 GLY A O 1
ATOM 887 N N . SER A 1 118 ? -4.079 -1.987 -12.411 1.00 93.56 118 SER A N 1
ATOM 888 C CA . SER A 1 118 ? -4.034 -1.531 -11.015 1.00 93.56 118 SER A CA 1
ATOM 889 C C . SER A 1 118 ? -3.462 -0.109 -10.914 1.00 93.56 118 SER A C 1
ATOM 891 O O . SER A 1 118 ? -2.774 0.332 -11.839 1.00 93.56 118 SER A O 1
ATOM 893 N N . PRO A 1 119 ? -3.673 0.617 -9.802 1.00 94.69 119 PRO A N 1
ATOM 894 C CA . PRO A 1 119 ? -3.209 1.996 -9.690 1.00 94.69 119 PRO A CA 1
ATOM 895 C C . PRO A 1 119 ? -1.693 2.143 -9.804 1.00 94.69 119 PRO A C 1
ATOM 897 O O . PRO A 1 119 ? -0.955 1.456 -9.107 1.00 94.69 119 PRO A O 1
ATOM 900 N N . GLY A 1 120 ? -1.214 3.022 -10.677 1.00 91.44 120 GLY A N 1
ATOM 901 C CA . GLY A 1 120 ? 0.194 3.136 -11.071 1.00 91.44 120 GLY A CA 1
ATOM 902 C C . GLY A 1 120 ? 0.657 2.158 -12.163 1.00 91.44 120 GLY A C 1
ATOM 903 O O . GLY A 1 120 ? 1.827 2.182 -12.539 1.00 91.44 120 GLY A O 1
ATOM 904 N N . MET A 1 121 ? -0.242 1.306 -12.667 1.00 91.38 121 MET A N 1
ATOM 905 C CA . MET A 1 121 ? -0.036 0.336 -13.755 1.00 91.38 121 MET A CA 1
ATOM 906 C C . MET A 1 121 ? -1.088 0.497 -14.875 1.00 91.38 121 MET A C 1
ATOM 908 O O . MET A 1 121 ? -1.345 -0.433 -15.643 1.00 91.38 121 MET A O 1
ATOM 912 N N . GLU A 1 122 ? -1.730 1.665 -14.991 1.00 85.25 122 GLU A N 1
ATOM 913 C CA . GLU A 1 122 ? -2.834 1.919 -15.931 1.00 85.25 122 GLU A CA 1
ATOM 914 C C . GLU A 1 122 ? -2.376 2.097 -17.386 1.00 85.2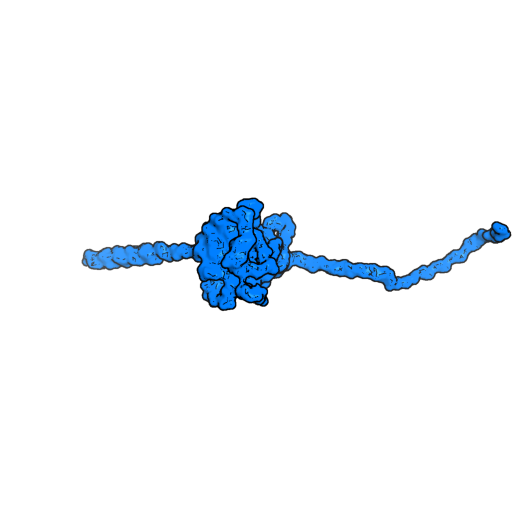5 122 GLU A C 1
ATOM 916 O O . GLU A 1 122 ? -3.181 1.969 -18.307 1.00 85.25 122 GLU A O 1
ATOM 921 N N . ALA A 1 123 ? -1.093 2.396 -17.612 1.00 63.97 123 ALA A N 1
ATOM 922 C CA . ALA A 1 123 ? -0.556 2.919 -18.872 1.00 63.97 123 ALA A CA 1
ATOM 923 C C . ALA A 1 123 ? -0.436 1.904 -20.034 1.00 63.97 123 ALA A C 1
ATOM 925 O O . ALA A 1 123 ? 0.426 2.047 -20.908 1.00 63.97 123 ALA A O 1
ATOM 926 N N . SER A 1 124 ? -1.284 0.874 -20.105 1.00 62.75 124 SER A N 1
ATOM 927 C CA . SER A 1 124 ? -1.266 -0.038 -21.249 1.00 62.75 124 SER A CA 1
ATOM 928 C C . SER A 1 124 ? -1.876 0.649 -22.486 1.00 62.75 124 SER A C 1
ATOM 930 O O . SER A 1 124 ? -3.042 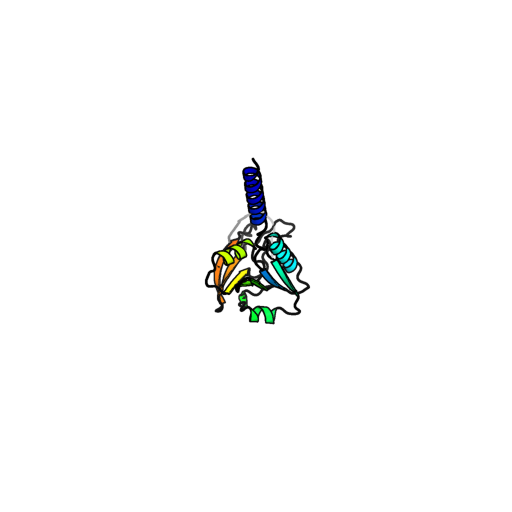1.042 -22.507 1.00 62.75 124 SER A O 1
ATOM 932 N N . ARG A 1 125 ? -1.092 0.772 -23.574 1.00 60.12 125 ARG A N 1
ATOM 933 C CA . ARG A 1 125 ? -1.519 1.380 -24.862 1.00 60.12 125 ARG A CA 1
ATOM 934 C C . ARG A 1 125 ? -2.754 0.723 -25.498 1.00 60.12 125 ARG A C 1
ATOM 936 O O . ARG A 1 125 ? -3.277 1.223 -26.484 1.00 60.12 125 ARG A O 1
ATOM 943 N N . GLN A 1 126 ? -3.178 -0.420 -24.972 1.00 69.50 126 GLN A N 1
ATOM 944 C CA . GLN A 1 126 ? -4.219 -1.275 -25.531 1.00 69.50 126 GLN A CA 1
ATOM 945 C C . GLN A 1 126 ? -5.487 -1.300 -24.656 1.00 69.50 126 GLN A C 1
ATOM 947 O O . GLN A 1 126 ? -6.357 -2.129 -24.897 1.00 69.50 126 GLN A O 1
ATOM 952 N N . ASN A 1 127 ? -5.605 -0.415 -23.647 1.00 80.69 127 ASN A N 1
ATOM 953 C CA . ASN A 1 127 ? -6.701 -0.424 -22.661 1.00 80.69 127 ASN A CA 1
ATOM 954 C C . ASN A 1 127 ? -6.877 -1.815 -22.026 1.00 80.69 127 ASN A C 1
ATOM 956 O O . ASN A 1 127 ? -7.992 -2.265 -21.789 1.00 80.69 127 ASN A O 1
ATOM 960 N N . VAL A 1 128 ? -5.769 -2.517 -21.803 1.00 85.31 128 VAL A N 1
ATOM 961 C CA . VAL A 1 128 ? -5.728 -3.869 -21.248 1.00 85.31 128 VAL A CA 1
ATOM 962 C C . VAL A 1 128 ? -5.683 -3.787 -19.726 1.00 85.31 128 VAL A C 1
ATOM 964 O O . VAL A 1 128 ? -4.839 -3.076 -19.174 1.00 85.31 128 VAL A O 1
ATOM 967 N N . ARG A 1 129 ? -6.578 -4.533 -19.074 1.00 90.75 129 ARG A N 1
ATOM 968 C CA . ARG A 1 129 ? -6.650 -4.730 -17.626 1.00 90.75 129 ARG A CA 1
ATOM 969 C C . ARG A 1 129 ? -6.657 -6.215 -17.307 1.00 90.75 129 ARG A C 1
ATOM 971 O O . ARG A 1 129 ? -7.487 -6.962 -17.838 1.00 90.75 129 ARG A O 1
ATOM 978 N N . ASP A 1 130 ? -5.756 -6.616 -16.428 1.00 92.19 130 ASP A N 1
ATOM 979 C CA . ASP A 1 130 ? -5.740 -7.956 -15.864 1.00 92.19 130 ASP A CA 1
ATOM 980 C C . ASP A 1 130 ? -6.782 -8.056 -14.752 1.00 92.19 130 ASP A C 1
ATOM 982 O O . ASP A 1 130 ? -7.096 -7.071 -14.083 1.00 92.19 130 ASP A O 1
ATOM 986 N N . ALA A 1 131 ? -7.338 -9.252 -14.565 1.00 95.12 131 ALA A N 1
ATOM 987 C CA . ALA A 1 131 ? -8.129 -9.521 -13.375 1.00 95.12 131 ALA A CA 1
ATOM 988 C C . ALA A 1 131 ? -7.179 -9.667 -12.184 1.00 95.12 131 ALA A C 1
ATOM 990 O O . ALA A 1 131 ? -6.146 -10.330 -12.305 1.00 95.12 131 ALA A O 1
ATOM 991 N N . TYR A 1 132 ? -7.523 -9.074 -11.046 1.00 96.62 132 TYR A N 1
ATOM 992 C CA . TYR A 1 132 ? -6.719 -9.192 -9.835 1.00 96.62 132 TYR A CA 1
ATOM 993 C C . TYR A 1 132 ? -7.568 -9.089 -8.575 1.00 96.62 132 TYR A C 1
ATOM 995 O O . TYR A 1 132 ? -8.651 -8.503 -8.575 1.00 96.62 132 TYR A O 1
ATOM 1003 N N . ASP A 1 133 ? -7.031 -9.641 -7.493 1.00 98.12 133 ASP A N 1
ATOM 1004 C CA . ASP A 1 133 ? -7.618 -9.548 -6.167 1.00 98.12 133 ASP A CA 1
ATOM 1005 C C . ASP A 1 133 ? -6.770 -8.637 -5.284 1.00 98.12 133 ASP A C 1
ATOM 1007 O O . ASP A 1 133 ? -5.541 -8.723 -5.254 1.00 98.12 133 ASP A O 1
ATOM 1011 N N . VAL A 1 134 ? -7.452 -7.791 -4.522 1.00 98.50 134 VAL A N 1
ATOM 1012 C CA . VAL A 1 134 ? -6.917 -7.227 -3.288 1.00 98.50 134 VAL A CA 1
ATOM 1013 C C . VAL A 1 134 ? -7.221 -8.239 -2.194 1.00 98.50 134 VAL A C 1
ATOM 1015 O O . VAL A 1 134 ? -8.385 -8.584 -1.977 1.00 98.50 134 VAL A O 1
ATOM 1018 N N . VAL A 1 135 ? -6.194 -8.724 -1.505 1.00 98.50 135 VAL A N 1
ATOM 1019 C CA . VAL A 1 135 ? -6.339 -9.718 -0.437 1.00 98.50 135 VAL A CA 1
ATOM 1020 C C . VAL A 1 135 ? -6.062 -9.095 0.922 1.00 98.50 135 VAL A C 1
ATOM 1022 O O . VAL A 1 135 ? -5.109 -8.335 1.076 1.00 98.50 135 VAL A O 1
ATOM 1025 N N . LEU A 1 136 ? -6.872 -9.449 1.917 1.00 98.38 136 LEU A N 1
ATOM 1026 C CA . LEU A 1 136 ? -6.488 -9.322 3.320 1.00 98.38 136 LEU A CA 1
ATOM 1027 C C . LEU A 1 136 ? -5.480 -10.419 3.633 1.00 98.38 136 LEU A C 1
ATOM 1029 O O . LEU A 1 136 ? -5.651 -11.556 3.188 1.00 98.38 136 LEU A O 1
ATOM 1033 N N . PHE A 1 137 ? -4.467 -10.093 4.427 1.00 98.19 137 PHE A N 1
ATOM 1034 C CA . PHE A 1 137 ? -3.544 -11.089 4.951 1.00 98.19 137 PHE A CA 1
ATOM 1035 C C . PHE A 1 137 ? -3.299 -10.907 6.445 1.00 98.19 137 PHE A C 1
ATOM 1037 O O . PHE A 1 137 ? -3.360 -9.798 6.984 1.00 98.19 137 PHE A O 1
ATOM 1044 N N . THR A 1 138 ? -3.020 -12.013 7.121 1.00 95.81 138 THR A N 1
ATOM 1045 C CA . THR A 1 138 ? -2.677 -12.083 8.545 1.00 95.81 138 THR A CA 1
ATOM 1046 C C . THR A 1 138 ? -1.188 -12.381 8.729 1.00 95.81 138 THR A C 1
ATOM 1048 O O . THR A 1 138 ? -0.485 -12.746 7.787 1.00 95.81 138 THR A O 1
ATOM 1051 N N . ALA A 1 139 ? -0.677 -12.218 9.953 1.00 88.19 139 ALA A N 1
ATOM 1052 C CA . ALA A 1 139 ? 0.745 -12.424 10.251 1.00 88.19 139 ALA A CA 1
ATOM 1053 C C . ALA A 1 139 ? 1.214 -13.883 10.060 1.00 88.19 139 ALA A C 1
ATOM 1055 O O . ALA A 1 139 ? 2.396 -14.114 9.826 1.00 88.19 139 ALA A O 1
ATOM 1056 N N . ASP A 1 140 ? 0.300 -14.857 10.127 1.00 90.38 140 ASP A N 1
ATOM 1057 C CA . ASP A 1 140 ? 0.553 -16.274 9.828 1.00 90.38 140 ASP A CA 1
ATOM 1058 C C . ASP A 1 140 ? 0.479 -16.598 8.321 1.00 90.38 140 ASP A C 1
ATOM 1060 O O . ASP A 1 140 ? 0.601 -17.756 7.930 1.00 90.38 140 ASP A O 1
ATOM 1064 N N . GLY A 1 141 ? 0.293 -15.587 7.465 1.00 92.31 141 GLY A N 1
ATOM 1065 C CA . GLY A 1 141 ? 0.313 -15.724 6.010 1.00 92.31 141 GLY A CA 1
ATOM 1066 C C . GLY A 1 141 ? -0.987 -16.230 5.386 1.00 92.31 141 GLY A C 1
ATOM 1067 O O . GLY A 1 141 ? -1.021 -16.449 4.175 1.00 92.31 141 GLY A O 1
ATOM 1068 N N . LYS A 1 142 ? -2.064 -16.399 6.166 1.00 96.06 142 LYS A N 1
ATOM 1069 C CA . LYS A 1 142 ? -3.387 -16.695 5.600 1.00 96.06 142 LYS A CA 1
ATOM 1070 C C . LYS A 1 142 ? -3.908 -15.488 4.834 1.00 96.06 142 LYS A C 1
ATOM 1072 O O . LYS A 1 142 ? -3.665 -14.343 5.218 1.00 96.06 142 LYS A O 1
ATOM 1077 N N . THR A 1 143 ? -4.650 -15.761 3.766 1.00 97.56 143 THR A N 1
ATOM 1078 C CA . THR A 1 143 ? -5.227 -14.733 2.906 1.00 97.56 143 THR A CA 1
ATOM 1079 C C . THR A 1 143 ? -6.711 -14.965 2.662 1.00 97.56 143 THR A C 1
ATOM 1081 O O . THR A 1 143 ? -7.192 -16.098 2.647 1.00 97.56 143 THR A O 1
ATOM 1084 N N . SER A 1 144 ? -7.440 -13.875 2.449 1.00 97.81 144 SER A N 1
ATOM 1085 C CA . SER A 1 144 ? -8.828 -13.890 1.989 1.00 97.81 144 SER A CA 1
ATOM 1086 C C . SER A 1 144 ? -9.057 -12.749 1.008 1.00 97.81 144 SER A C 1
ATOM 1088 O O . SER A 1 144 ? -8.505 -11.662 1.183 1.00 97.81 144 SER A O 1
ATOM 1090 N N . VAL A 1 145 ? -9.885 -12.968 -0.012 1.00 98.19 145 VAL A N 1
ATOM 1091 C CA . VAL A 1 145 ? -10.218 -11.919 -0.984 1.00 98.19 145 VAL A CA 1
ATOM 1092 C C . VAL A 1 145 ? -10.988 -10.801 -0.284 1.00 98.19 145 VAL A C 1
ATOM 1094 O O . VAL A 1 145 ? -12.004 -11.046 0.361 1.00 98.19 145 VAL A O 1
ATOM 1097 N N . TYR A 1 146 ? -10.486 -9.576 -0.416 1.00 98.06 146 TYR A N 1
ATOM 1098 C CA . TYR A 1 146 ? -11.122 -8.360 0.082 1.00 98.06 146 TYR A CA 1
ATOM 1099 C C . TYR A 1 146 ? -11.912 -7.666 -1.026 1.00 98.06 146 TYR A C 1
ATOM 1101 O O . TYR A 1 146 ? -13.041 -7.231 -0.813 1.00 98.06 146 TYR A O 1
ATOM 1109 N N . GLN A 1 147 ? -11.338 -7.583 -2.226 1.00 98.38 147 GLN A N 1
ATOM 1110 C CA . GLN A 1 147 ? -11.998 -7.021 -3.397 1.00 98.38 147 GLN A CA 1
ATOM 1111 C C . GLN A 1 147 ? -11.467 -7.681 -4.667 1.00 98.38 147 GLN A C 1
ATOM 1113 O O . GLN A 1 147 ? -10.257 -7.726 -4.874 1.00 98.38 147 GLN A O 1
ATOM 1118 N N . HIS A 1 148 ? -12.375 -8.131 -5.532 1.00 97.81 148 HIS A N 1
ATOM 1119 C CA . HIS A 1 148 ? -12.036 -8.594 -6.876 1.00 97.81 148 HIS A CA 1
ATOM 1120 C C . HIS A 1 148 ? -12.190 -7.456 -7.891 1.00 97.81 148 HIS A C 1
ATOM 1122 O O . HIS A 1 148 ? -13.194 -6.736 -7.868 1.00 97.81 148 HIS A O 1
ATOM 1128 N N . TYR A 1 149 ? -11.229 -7.330 -8.804 1.00 96.00 149 TYR A N 1
ATOM 1129 C CA . TYR A 1 149 ? -11.286 -6.456 -9.972 1.00 96.00 149 TYR A CA 1
ATOM 1130 C C . TYR A 1 149 ? -11.274 -7.309 -11.236 1.00 96.00 149 TYR A C 1
ATOM 1132 O O . TYR A 1 149 ? -10.331 -8.057 -11.492 1.00 96.00 149 TYR A O 1
ATOM 1140 N N . ALA A 1 150 ? -12.326 -7.177 -12.043 1.00 94.38 150 ALA A N 1
ATOM 1141 C CA . ALA A 1 150 ? -12.428 -7.895 -13.302 1.00 94.38 150 ALA A CA 1
ATOM 1142 C C . ALA A 1 150 ? -11.450 -7.323 -14.338 1.00 94.38 150 ALA A C 1
ATOM 1144 O O . ALA A 1 150 ? -11.365 -6.110 -14.546 1.00 94.38 150 ALA A O 1
ATOM 1145 N N . GLY A 1 151 ? -10.755 -8.220 -15.032 1.00 91.44 151 GLY A N 1
ATOM 1146 C CA . GLY A 1 151 ? -9.993 -7.880 -16.225 1.00 91.44 151 GLY A CA 1
ATOM 1147 C C . GLY A 1 151 ? -10.908 -7.695 -17.433 1.00 91.44 151 GLY A C 1
ATOM 1148 O O . GLY A 1 151 ? -12.055 -8.141 -17.443 1.00 91.44 151 GLY A O 1
ATOM 1149 N N . ASN A 1 152 ? -10.389 -7.069 -18.483 1.00 88.44 152 ASN A N 1
ATOM 1150 C CA . ASN A 1 152 ? -11.103 -6.905 -19.755 1.00 88.44 152 ASN A CA 1
ATOM 1151 C C . ASN A 1 152 ? -10.445 -7.663 -20.913 1.00 88.44 152 ASN A C 1
ATOM 1153 O O . ASN A 1 152 ? -10.813 -7.476 -22.073 1.00 88.44 152 ASN A O 1
ATOM 1157 N N . GLN A 1 153 ? -9.484 -8.532 -20.602 1.00 74.56 153 GLN A N 1
ATOM 1158 C CA . GLN A 1 153 ? -8.942 -9.451 -21.584 1.00 74.56 153 GLN A CA 1
ATOM 1159 C C . GLN A 1 153 ? -9.985 -10.521 -21.898 1.00 74.56 153 GLN A C 1
ATOM 1161 O O . GLN A 1 153 ? -10.438 -11.245 -21.010 1.00 74.56 153 GLN A O 1
ATOM 1166 N N . THR A 1 154 ? -10.343 -10.656 -23.175 1.00 60.50 154 THR A N 1
ATOM 1167 C CA . THR A 1 154 ? -11.084 -11.821 -23.658 1.00 60.50 154 THR A CA 1
ATOM 1168 C C . THR A 1 154 ? -10.323 -13.064 -23.199 1.00 60.50 154 THR A C 1
ATOM 1170 O O . THR A 1 154 ? -9.110 -13.120 -23.443 1.00 60.50 154 THR A O 1
ATOM 1173 N N . PRO A 1 155 ? -10.968 -14.061 -22.558 1.00 55.09 155 PRO A N 1
ATOM 1174 C CA . PRO A 1 155 ? -10.302 -15.317 -22.264 1.00 55.09 155 PRO A CA 1
ATOM 1175 C C . PRO A 1 155 ? -9.709 -15.790 -23.582 1.00 55.09 155 PRO A C 1
ATOM 1177 O O . PRO A 1 155 ? -10.461 -16.036 -24.530 1.00 55.09 155 PRO A O 1
ATOM 1180 N N . ARG A 1 156 ? -8.373 -15.836 -23.703 1.00 56.88 156 ARG A N 1
ATOM 1181 C CA . ARG A 1 156 ? -7.755 -16.477 -24.861 1.00 56.88 156 ARG A CA 1
ATOM 1182 C C . ARG A 1 156 ? -8.305 -17.883 -24.809 1.00 56.88 156 ARG A C 1
ATOM 1184 O O . ARG A 1 156 ? -7.895 -18.647 -23.936 1.00 56.88 156 ARG A O 1
ATOM 1191 N N . LEU A 1 157 ? -9.281 -18.178 -25.674 1.00 52.56 157 LEU A N 1
ATOM 1192 C CA . LEU A 1 157 ? -9.786 -19.517 -25.906 1.00 52.56 157 LEU A CA 1
ATOM 1193 C C . LEU A 1 157 ? -8.535 -20.370 -25.941 1.00 52.56 157 LEU A C 1
ATOM 1195 O O . LEU A 1 157 ? -7.697 -20.175 -26.827 1.00 52.56 157 LEU A O 1
ATOM 1199 N N . ARG A 1 158 ? -8.347 -21.205 -24.907 1.00 47.88 158 ARG A N 1
ATOM 1200 C CA . ARG A 1 158 ? -7.293 -22.212 -24.882 1.00 47.88 158 ARG A CA 1
ATOM 1201 C C . ARG A 1 158 ? -7.434 -22.869 -26.235 1.00 47.88 158 ARG A C 1
ATOM 1203 O O . ARG A 1 158 ? -8.436 -23.546 -26.460 1.00 47.88 158 ARG A O 1
ATOM 1210 N N . ARG A 1 159 ? -6.511 -22.578 -27.156 1.00 51.69 159 ARG A N 1
ATOM 1211 C CA . ARG A 1 159 ? -6.475 -23.192 -28.475 1.00 51.69 159 ARG A CA 1
ATOM 1212 C C . ARG A 1 159 ? -6.322 -24.665 -28.140 1.00 51.69 159 ARG A C 1
ATOM 1214 O O . ARG A 1 159 ? -5.228 -25.104 -27.789 1.00 51.69 159 ARG A O 1
ATOM 1221 N N . ARG A 1 160 ? -7.449 -25.388 -28.081 1.00 49.78 160 ARG A N 1
ATOM 1222 C CA . ARG A 1 160 ? -7.485 -26.837 -27.949 1.00 49.78 160 ARG A CA 1
ATOM 1223 C C . ARG A 1 160 ? -6.547 -27.273 -29.055 1.00 49.78 160 ARG A C 1
ATOM 1225 O O . ARG A 1 160 ? -6.833 -26.991 -30.217 1.00 49.78 160 ARG A O 1
ATOM 1232 N N . ARG A 1 161 ? -5.386 -27.825 -28.685 1.00 49.50 161 ARG A N 1
ATOM 1233 C CA . ARG A 1 161 ? -4.509 -28.496 -29.640 1.00 49.50 161 ARG A CA 1
ATOM 1234 C C . ARG A 1 161 ? -5.435 -29.402 -30.427 1.00 49.50 161 ARG A C 1
ATOM 1236 O O . ARG A 1 161 ? -6.064 -30.279 -29.840 1.00 49.50 161 ARG A O 1
ATOM 1243 N N . SER A 1 162 ? -5.607 -29.088 -31.703 1.00 48.50 162 SER A N 1
ATOM 1244 C CA . SER A 1 162 ? -6.364 -29.901 -32.629 1.00 48.50 162 SER A CA 1
ATOM 1245 C C . SER A 1 162 ? -5.715 -31.272 -32.599 1.00 48.50 162 SER A C 1
ATOM 1247 O O . SER A 1 162 ? -4.621 -31.457 -33.130 1.00 48.50 162 SER A O 1
ATOM 1249 N N . SER A 1 163 ? -6.366 -32.210 -31.920 1.00 51.09 163 SER A N 1
ATOM 1250 C CA . SER A 1 163 ? -6.165 -33.627 -32.128 1.00 51.09 163 SER A CA 1
ATOM 1251 C C . SER A 1 163 ? -6.521 -33.892 -33.588 1.00 51.09 163 SER A C 1
ATOM 1253 O O . SER A 1 163 ? -7.685 -34.104 -33.927 1.00 51.09 163 SER A O 1
ATOM 1255 N N . GLN A 1 164 ? -5.529 -33.807 -34.474 1.00 52.62 164 GLN A N 1
ATOM 1256 C CA . GLN A 1 164 ? -5.595 -34.466 -35.768 1.00 52.62 164 GLN A CA 1
ATOM 1257 C C . GLN A 1 164 ? -5.648 -35.967 -35.492 1.00 52.62 164 GLN A C 1
ATOM 1259 O O . GLN A 1 164 ? -4.637 -36.634 -35.324 1.00 52.62 164 GLN A O 1
ATOM 1264 N N . SER A 1 165 ? -6.865 -36.468 -35.358 1.00 52.59 165 SER A N 1
ATOM 1265 C CA . SER A 1 165 ? -7.194 -37.880 -35.421 1.00 52.59 165 SER A CA 1
ATOM 1266 C C . SER A 1 165 ? -8.672 -37.962 -35.758 1.00 52.59 165 SER A C 1
ATOM 1268 O O . SER A 1 165 ? -9.501 -37.921 -34.855 1.00 52.59 165 SER A O 1
ATOM 1270 N N . SER A 1 166 ? -8.997 -38.002 -37.052 1.00 48.91 166 SER A N 1
ATOM 1271 C CA . SER A 1 166 ? -10.036 -38.890 -37.591 1.00 48.91 166 SER A CA 1
ATOM 1272 C C . SER A 1 166 ? -10.214 -38.684 -39.104 1.00 48.91 166 SER A C 1
ATOM 1274 O O . SER A 1 166 ? -10.674 -37.642 -39.555 1.00 48.91 166 SER A O 1
ATOM 1276 N N . ALA A 1 167 ? -9.858 -39.737 -39.841 1.00 47.50 167 ALA A N 1
ATOM 1277 C CA . ALA A 1 167 ? -10.606 -40.335 -40.947 1.00 47.50 167 ALA A CA 1
ATOM 1278 C C . ALA A 1 167 ? -10.842 -39.595 -42.289 1.00 47.50 167 ALA A C 1
ATOM 1280 O O . ALA A 1 167 ? -11.650 -38.684 -42.415 1.00 47.50 167 ALA A O 1
ATOM 1281 N N . ARG A 1 168 ? -10.283 -40.251 -43.323 1.00 49.81 168 ARG A N 1
ATOM 1282 C CA . ARG A 1 168 ? -10.915 -40.699 -44.585 1.00 49.81 168 ARG A CA 1
ATOM 1283 C C . ARG A 1 168 ? -11.402 -39.649 -45.597 1.00 49.81 168 ARG A C 1
ATOM 1285 O O . ARG A 1 168 ? -12.456 -39.045 -45.433 1.00 49.81 168 ARG A O 1
ATOM 1292 N N . ARG A 1 169 ? -10.799 -39.698 -46.792 1.00 49.16 169 ARG A N 1
ATOM 1293 C CA . ARG A 1 169 ? -11.562 -39.766 -48.049 1.00 49.16 169 ARG A CA 1
ATOM 1294 C C . ARG A 1 169 ? -10.901 -40.708 -49.050 1.00 49.16 169 ARG A C 1
ATOM 1296 O O . ARG A 1 169 ? -9.717 -40.606 -49.337 1.00 49.16 169 ARG A O 1
ATOM 1303 N N . VAL A 1 170 ? -11.724 -41.639 -49.512 1.00 49.19 170 VAL A N 1
ATOM 1304 C CA . VAL A 1 170 ? -11.541 -42.518 -50.663 1.00 49.19 170 VAL A CA 1
ATOM 1305 C C . VAL A 1 170 ? -11.559 -41.663 -51.930 1.00 49.19 170 VAL A C 1
ATOM 1307 O O . VAL A 1 170 ? -12.442 -40.818 -52.067 1.00 49.19 170 VAL A O 1
ATOM 1310 N N . ALA A 1 171 ? -10.645 -41.925 -52.858 1.00 44.00 171 ALA A N 1
ATOM 1311 C CA . ALA A 1 171 ? -10.841 -41.645 -54.275 1.00 44.00 171 ALA A CA 1
ATOM 1312 C C . ALA A 1 171 ? -10.225 -42.808 -55.064 1.00 44.00 171 ALA A C 1
ATOM 1314 O O . ALA A 1 171 ? -9.010 -42.990 -55.074 1.00 44.00 171 ALA A O 1
ATOM 1315 N N . LEU A 1 172 ? -11.096 -43.637 -55.646 1.00 43.97 172 LEU A N 1
ATOM 1316 C CA . LEU A 1 172 ? -10.743 -44.451 -56.800 1.00 43.97 172 LEU A CA 1
ATOM 1317 C C . LEU A 1 172 ? -10.572 -43.503 -57.985 1.00 43.97 172 LEU A C 1
ATOM 1319 O O . LEU A 1 172 ? -11.494 -42.748 -58.274 1.00 43.97 172 LEU A O 1
ATOM 1323 N N . GLU A 1 173 ? -9.482 -43.647 -58.729 1.00 41.59 173 GLU A N 1
ATOM 1324 C CA . GLU A 1 173 ? -9.534 -43.433 -60.170 1.00 41.59 173 GLU A CA 1
ATOM 1325 C C . GLU A 1 173 ? -8.543 -44.373 -60.855 1.00 41.59 173 GLU A C 1
ATOM 1327 O O . GLU A 1 173 ? -7.326 -44.278 -60.718 1.00 41.59 173 GLU A O 1
ATOM 1332 N N . CYS A 1 174 ? -9.119 -45.364 -61.531 1.00 40.53 174 CYS A N 1
ATOM 1333 C CA . CYS A 1 174 ? -8.437 -46.276 -62.423 1.00 40.53 174 CYS A CA 1
ATOM 1334 C C . CYS A 1 174 ? -8.434 -45.625 -63.806 1.00 40.53 174 CYS A C 1
ATOM 1336 O O . CYS A 1 174 ? -9.499 -45.405 -64.382 1.00 40.53 174 CYS A O 1
ATOM 1338 N N . LYS A 1 175 ? -7.251 -45.331 -64.344 1.00 43.06 175 LYS A N 1
ATOM 1339 C CA . LYS A 1 175 ? -7.060 -45.163 -65.783 1.00 43.06 175 LYS A CA 1
ATOM 1340 C C . LYS A 1 175 ? -5.670 -45.665 -66.167 1.00 43.06 175 LYS A C 1
ATOM 1342 O O . LYS A 1 175 ? -4.684 -44.965 -66.005 1.00 43.06 175 LYS A O 1
ATOM 1347 N N . THR A 1 176 ? -5.680 -46.910 -66.646 1.00 51.47 176 THR A N 1
ATOM 1348 C CA . THR A 1 176 ? -5.035 -47.375 -67.885 1.00 51.47 176 THR A CA 1
ATOM 1349 C C . THR A 1 176 ? -3.535 -47.137 -68.098 1.00 51.47 176 THR A C 1
ATOM 1351 O O . THR A 1 176 ? -3.090 -46.002 -68.210 1.00 51.47 176 THR A O 1
ATOM 1354 N N . GLU A 1 177 ? -2.864 -48.271 -68.357 1.00 48.19 177 GLU A N 1
ATOM 1355 C CA . GLU A 1 177 ? -1.718 -48.479 -69.265 1.00 48.19 177 GLU A CA 1
ATOM 1356 C C . GLU A 1 177 ? -0.319 -48.650 -68.619 1.00 48.19 177 GLU A C 1
ATOM 1358 O O . GLU A 1 177 ? 0.391 -47.691 -68.339 1.00 48.19 177 GLU A O 1
ATOM 1363 N N . LEU A 1 178 ? 0.067 -49.940 -68.526 1.00 49.03 178 LEU A N 1
ATOM 1364 C CA . LEU A 1 178 ? 1.363 -50.548 -68.909 1.00 49.03 178 LEU A CA 1
ATOM 1365 C C . LEU A 1 178 ? 2.265 -51.180 -67.817 1.00 49.03 178 LEU A C 1
ATOM 1367 O O . LEU A 1 178 ? 2.726 -50.548 -66.872 1.00 49.03 178 LEU A O 1
ATOM 1371 N N . CYS A 1 179 ? 2.507 -52.482 -68.041 1.00 36.41 179 CYS A N 1
ATOM 1372 C CA . CYS A 1 179 ? 3.471 -53.437 -67.463 1.00 36.41 179 CYS A CA 1
ATOM 1373 C C . CYS A 1 179 ? 4.940 -52.928 -67.498 1.00 36.41 179 CYS A C 1
ATOM 1375 O O . CYS A 1 179 ? 5.239 -52.042 -68.287 1.00 36.41 179 CYS A O 1
ATOM 1377 N N . PHE A 1 180 ? 5.932 -53.408 -66.728 1.00 34.28 180 PHE A N 1
ATOM 1378 C CA . PHE A 1 180 ? 6.451 -54.777 -66.490 1.00 34.28 180 PHE A CA 1
ATOM 1379 C C . PHE A 1 180 ? 7.427 -54.779 -65.275 1.00 34.28 180 PHE A C 1
ATOM 1381 O O . PHE A 1 180 ? 7.961 -53.717 -64.954 1.00 34.28 180 PHE A O 1
ATOM 1388 N N . PRO A 1 181 ? 7.739 -55.939 -64.653 1.00 43.94 181 PRO A N 1
ATOM 1389 C CA . PRO A 1 181 ? 8.849 -56.089 -63.708 1.00 43.94 181 PRO A CA 1
ATOM 1390 C C . PRO A 1 181 ? 10.153 -56.535 -64.398 1.00 43.94 181 PRO A C 1
ATOM 1392 O O . PRO A 1 181 ? 10.117 -57.430 -65.242 1.00 43.94 181 PRO A O 1
ATOM 1395 N N . LEU A 1 182 ? 11.284 -55.969 -63.966 1.00 43.97 182 LEU A N 1
ATOM 1396 C CA . LEU A 1 182 ? 12.577 -56.639 -63.754 1.00 43.97 182 LEU A CA 1
ATOM 1397 C C . LEU A 1 182 ? 13.296 -55.932 -62.600 1.00 43.97 182 LEU A C 1
ATOM 1399 O O . LEU A 1 182 ? 13.345 -54.682 -62.631 1.00 43.97 182 LEU A O 1
#

Mean predicted aligned error: 12.76 Å